Protein AF-H8F4R4-F1 (afdb_monomer_lite)

Foldseek 3Di:
DLVVLLLVLLVCLVVLVLVVSLVSLCVNLPDDPPPDDDDDPVVVVVSLVSNLLSLLSNLSSCLVVLVLVSNQVSLVVNCVSCVVPPQAVLSVLSSLLSNLSSCVSVLVLVVSLVSLVVVLVVCPPPPLCVVVSVLSVVLNVLSVVVVVCVVDVDDDCPDPVVSVVSSVVSSVVSNCCSLPVGDQDPSSLSNDPVVVVVVVVVVVVVVVVVVVVPDDDDDDDDDDDDDDDDDDDDDDDDDDDDDD

Secondary structure (DSSP, 8-state):
-HHHHHHHHHHHHHTT-HHHHHHHHHHHHSPPTT--S-S-HHHHHHHHHHHHHHHHHHHHHHHHTT-HHHHHHHHHHHHHHHTT-GGGHHHHHHHHHHHHHHHHHTT-HHHHHHHHHHHHHHHTT-GGGHHHHHHHHHHHHHHHHHHHHHH---S----HHHHHHHHHHHHHHHHHIIIIIS---HHHHHHSGGGTHHHHHHHHHHHHHHHHTS------------------------------

Sequence (244 aa):
MAAEKEMQAHDMVRRRSWARAVALYDQLIAPSPGQGSGGQSAGSRAQKDQQIACLLGRCECLLELGKFEGCLADAYKVLTLLSEQTECLASVSRARRWLVHALFKMHKYGDAEIFLSKWINELSGQQIYSDISKTLERYKSIIQMIMNGQHKAQALKIPHARLEDEMAILDTKLDHWATNNLPLDKYSKLLSNKGLKKREQQQQQQQQQQQQNGNGIGSYASSSSSSSTGSSSTMSSSSTSLHR

pLDDT: mean 79.26, std 21.55, range [34.19, 98.0]

Structure (mmCIF, N/CA/C/O backbone):
data_AF-H8F4R4-F1
#
_entry.id   AF-H8F4R4-F1
#
loop_
_atom_site.group_PDB
_atom_site.id
_atom_site.type_symbol
_atom_site.label_atom_id
_atom_site.label_alt_id
_atom_site.label_comp_id
_atom_site.label_asym_id
_atom_site.label_entity_id
_atom_site.label_seq_id
_atom_site.pdbx_PDB_ins_code
_atom_site.Cartn_x
_atom_site.Cartn_y
_atom_site.Cartn_z
_atom_site.occupancy
_atom_site.B_iso_or_equiv
_atom_site.auth_seq_id
_atom_site.auth_comp_id
_atom_site.auth_asym_id
_atom_site.auth_atom_id
_atom_site.pdbx_PDB_model_num
ATOM 1 N N . MET A 1 1 ? 9.992 -7.978 -23.691 1.00 61.72 1 MET A N 1
ATOM 2 C CA . MET A 1 1 ? 9.051 -8.955 -23.101 1.00 61.72 1 MET A CA 1
ATOM 3 C C . MET A 1 1 ? 8.670 -8.610 -21.655 1.00 61.72 1 MET A C 1
ATOM 5 O O . MET A 1 1 ? 7.492 -8.404 -21.411 1.00 61.72 1 MET A O 1
ATOM 9 N N . ALA A 1 2 ? 9.610 -8.463 -20.705 1.00 70.44 2 ALA A N 1
ATOM 10 C CA . ALA A 1 2 ? 9.270 -8.141 -19.303 1.00 70.44 2 ALA A CA 1
ATOM 11 C C . ALA A 1 2 ? 8.557 -6.782 -19.117 1.00 70.44 2 ALA A C 1
ATOM 13 O O . ALA A 1 2 ? 7.525 -6.724 -18.461 1.00 70.44 2 ALA A O 1
ATOM 14 N N . ALA A 1 3 ? 9.045 -5.711 -19.756 1.00 79.44 3 ALA A N 1
ATOM 15 C CA . ALA A 1 3 ? 8.434 -4.376 -19.663 1.00 79.44 3 ALA A CA 1
ATOM 16 C C . ALA A 1 3 ? 7.009 -4.299 -20.257 1.00 79.44 3 ALA A C 1
ATOM 18 O O . ALA A 1 3 ? 6.162 -3.556 -19.772 1.00 79.44 3 ALA A O 1
ATOM 19 N N . GLU A 1 4 ? 6.726 -5.082 -21.299 1.00 84.31 4 GLU A N 1
ATOM 20 C CA . GLU A 1 4 ? 5.396 -5.149 -21.920 1.00 84.31 4 GLU A CA 1
ATOM 21 C C . GLU A 1 4 ? 4.396 -5.871 -21.014 1.00 84.31 4 GLU A C 1
ATOM 23 O O . GLU A 1 4 ? 3.280 -5.404 -20.807 1.00 84.31 4 GLU A O 1
ATOM 28 N N . LYS A 1 5 ? 4.835 -6.972 -20.401 1.00 89.00 5 LYS A N 1
ATOM 29 C CA . LYS A 1 5 ? 4.050 -7.722 -19.422 1.00 89.00 5 LYS A CA 1
ATOM 30 C C . LYS A 1 5 ? 3.804 -6.927 -18.139 1.00 89.00 5 LYS A C 1
ATOM 32 O O . LYS A 1 5 ? 2.720 -7.002 -17.571 1.00 89.00 5 LYS A O 1
ATOM 37 N N . GLU A 1 6 ? 4.781 -6.134 -17.706 1.00 90.31 6 GLU A N 1
ATOM 38 C CA . GLU A 1 6 ? 4.617 -5.179 -16.609 1.00 90.31 6 GLU A CA 1
ATOM 39 C C . GLU A 1 6 ? 3.544 -4.137 -16.940 1.00 90.31 6 GLU A C 1
ATOM 41 O O . GLU A 1 6 ? 2.631 -3.915 -16.146 1.00 90.31 6 GLU A O 1
ATOM 46 N N . MET A 1 7 ? 3.602 -3.542 -18.133 1.00 89.06 7 MET A N 1
ATOM 47 C CA . MET A 1 7 ? 2.575 -2.606 -18.583 1.00 89.06 7 MET A CA 1
ATOM 48 C C . MET A 1 7 ? 1.197 -3.276 -18.626 1.00 89.06 7 MET A C 1
ATOM 50 O O . MET A 1 7 ? 0.236 -2.722 -18.107 1.00 89.06 7 MET A O 1
ATOM 54 N N . GLN A 1 8 ? 1.105 -4.504 -19.141 1.00 92.88 8 GLN A N 1
ATOM 55 C CA . GLN A 1 8 ? -0.134 -5.280 -19.124 1.00 92.88 8 GLN A CA 1
ATOM 56 C C . GLN A 1 8 ? -0.669 -5.500 -17.699 1.00 92.88 8 GLN A C 1
ATOM 58 O O . GLN A 1 8 ? -1.879 -5.425 -17.485 1.00 92.88 8 GLN A O 1
ATOM 63 N N . ALA A 1 9 ? 0.204 -5.746 -16.718 1.00 93.81 9 ALA A N 1
ATOM 64 C CA . ALA A 1 9 ? -0.196 -5.877 -15.319 1.00 93.81 9 ALA A CA 1
ATOM 65 C C . ALA A 1 9 ? -0.791 -4.565 -14.786 1.00 93.81 9 ALA A C 1
ATOM 67 O O . ALA A 1 9 ? -1.906 -4.574 -14.262 1.00 93.81 9 ALA A O 1
ATOM 68 N N . HIS A 1 10 ? -0.118 -3.433 -15.018 1.00 92.25 10 HIS A N 1
ATOM 69 C CA . HIS A 1 10 ? -0.620 -2.103 -14.645 1.00 92.25 10 HIS A CA 1
ATOM 70 C C . HIS A 1 10 ? -1.957 -1.773 -15.335 1.00 92.25 10 HIS A C 1
ATOM 72 O O . HIS A 1 10 ? -2.846 -1.171 -14.737 1.00 92.25 10 HIS A O 1
ATOM 78 N N . ASP A 1 11 ? -2.161 -2.207 -16.580 1.00 91.38 11 ASP A N 1
ATOM 79 C CA . ASP A 1 11 ? -3.440 -2.072 -17.286 1.00 91.38 11 ASP A CA 1
ATOM 80 C C . ASP A 1 11 ? -4.562 -2.869 -16.608 1.00 91.38 11 ASP A C 1
ATOM 82 O O . ASP A 1 11 ? -5.698 -2.392 -16.529 1.00 91.38 11 ASP A O 1
ATOM 86 N N . MET A 1 12 ? -4.261 -4.069 -16.101 1.00 93.69 12 MET A N 1
ATOM 87 C CA . MET A 1 12 ? -5.224 -4.872 -15.344 1.00 93.69 12 MET A CA 1
ATOM 88 C C . MET A 1 12 ? -5.587 -4.209 -14.009 1.00 93.69 12 MET A C 1
ATOM 90 O O . MET A 1 12 ? -6.772 -4.187 -13.674 1.00 93.69 12 MET A O 1
ATOM 94 N N . VAL A 1 13 ? -4.618 -3.614 -13.295 1.00 92.31 13 VAL A N 1
ATOM 95 C CA . VAL A 1 13 ? -4.856 -2.802 -12.078 1.00 92.31 13 VAL A CA 1
ATOM 96 C C . VAL A 1 13 ? -5.848 -1.679 -12.379 1.00 92.31 13 VAL A C 1
ATOM 98 O O . VAL A 1 13 ? -6.888 -1.567 -11.735 1.00 92.31 13 VAL A O 1
ATOM 101 N N . ARG A 1 14 ? -5.603 -0.903 -13.442 1.00 88.56 14 ARG A N 1
ATOM 102 C CA . ARG A 1 14 ? -6.473 0.223 -13.834 1.00 88.56 14 ARG A CA 1
ATOM 103 C C . ARG A 1 14 ? -7.898 -0.204 -14.188 1.00 88.56 14 ARG A C 1
ATOM 105 O O . ARG A 1 14 ? -8.844 0.544 -13.957 1.00 88.56 14 ARG A O 1
ATOM 112 N N . ARG A 1 15 ? -8.063 -1.416 -14.722 1.00 91.56 15 ARG A N 1
ATOM 113 C CA . ARG A 1 15 ? -9.366 -2.035 -15.025 1.00 91.56 15 ARG A CA 1
ATOM 114 C C . ARG A 1 15 ? -9.979 -2.767 -13.828 1.00 91.56 15 ARG A C 1
ATOM 116 O O . ARG A 1 15 ? -10.960 -3.485 -14.010 1.00 91.56 15 ARG A O 1
ATOM 123 N N . ARG A 1 16 ? -9.391 -2.643 -12.632 1.00 92.62 16 ARG A N 1
ATOM 124 C CA . ARG A 1 16 ? -9.791 -3.352 -11.403 1.00 92.62 16 ARG A CA 1
ATOM 125 C C . ARG A 1 16 ? -9.848 -4.875 -11.570 1.00 92.62 16 ARG A C 1
ATOM 127 O O . ARG A 1 16 ? -10.586 -5.576 -10.888 1.00 92.62 16 ARG A O 1
ATOM 134 N N . SER A 1 17 ? -9.064 -5.411 -12.505 1.00 95.56 17 SER A N 1
ATOM 135 C CA . SER A 1 17 ? -8.938 -6.847 -12.767 1.00 95.56 17 SER A CA 1
ATOM 136 C C . SER A 1 17 ? -7.873 -7.457 -11.852 1.00 95.56 17 SER A C 1
ATOM 138 O O . SER A 1 17 ? -6.879 -8.016 -12.320 1.00 95.56 17 SER A O 1
ATOM 140 N N . TRP A 1 18 ? -8.083 -7.336 -10.539 1.00 96.06 18 TRP A N 1
ATOM 141 C CA . TRP A 1 18 ? -7.076 -7.579 -9.499 1.00 96.06 18 TRP A CA 1
ATOM 142 C C . TRP A 1 18 ? -6.421 -8.959 -9.588 1.00 96.06 18 TRP A C 1
ATOM 144 O O . TRP A 1 18 ? -5.201 -9.068 -9.622 1.00 96.06 18 TRP A O 1
ATOM 154 N N . ALA A 1 19 ? -7.217 -10.026 -9.704 1.00 97.31 19 ALA A N 1
ATOM 155 C CA . ALA A 1 19 ? -6.692 -11.392 -9.751 1.00 97.31 19 ALA A CA 1
ATOM 156 C C . ALA A 1 19 ? -5.779 -11.638 -10.966 1.00 97.31 19 ALA A C 1
ATOM 158 O O . ALA A 1 19 ? -4.750 -12.304 -10.849 1.00 97.31 19 ALA A O 1
ATOM 159 N N . ARG A 1 20 ? -6.125 -11.066 -12.127 1.00 96.81 20 ARG A N 1
ATOM 160 C CA . ARG A 1 20 ? -5.303 -11.168 -13.343 1.00 96.81 20 ARG A CA 1
ATOM 161 C C . ARG A 1 20 ? -4.021 -10.351 -13.217 1.00 96.81 20 ARG A C 1
ATOM 163 O O . ARG A 1 20 ? -2.970 -10.820 -13.639 1.00 96.81 20 ARG A O 1
ATOM 170 N N . ALA A 1 21 ? -4.105 -9.162 -12.620 1.00 96.31 21 ALA A N 1
ATOM 171 C CA . ALA A 1 21 ? -2.939 -8.327 -12.352 1.00 96.31 21 ALA A CA 1
ATOM 172 C C . ALA A 1 21 ? -1.939 -9.048 -11.432 1.00 96.31 21 ALA A C 1
ATOM 174 O O . ALA A 1 21 ? -0.763 -9.139 -11.771 1.00 96.31 21 ALA A O 1
ATOM 175 N N . VAL A 1 22 ? -2.416 -9.650 -10.333 1.00 97.25 22 VAL A N 1
ATOM 176 C CA . VAL A 1 22 ? -1.582 -10.447 -9.413 1.00 97.25 22 VAL A CA 1
ATOM 177 C C . VAL A 1 22 ? -0.860 -11.569 -10.150 1.00 97.25 22 VAL A C 1
ATOM 179 O O . VAL A 1 22 ? 0.354 -11.672 -10.030 1.00 97.25 22 VAL A O 1
ATOM 182 N N . ALA A 1 23 ? -1.564 -12.349 -10.978 1.00 96.44 23 ALA A N 1
ATOM 183 C CA . ALA A 1 23 ? -0.943 -13.440 -11.731 1.00 96.44 23 ALA A CA 1
ATOM 184 C C . ALA A 1 23 ? 0.189 -12.958 -12.659 1.00 96.44 23 ALA A C 1
ATOM 186 O O . ALA A 1 23 ? 1.187 -13.657 -12.833 1.00 96.44 23 ALA A O 1
ATOM 187 N N . LEU A 1 24 ? 0.057 -11.763 -13.245 1.00 95.94 24 LEU A N 1
ATOM 188 C CA . LEU A 1 24 ? 1.112 -11.158 -14.059 1.00 95.94 24 LEU A CA 1
ATOM 189 C C . LEU A 1 24 ? 2.285 -10.674 -13.198 1.00 95.94 24 LEU A C 1
ATOM 191 O O . LEU A 1 24 ? 3.433 -10.945 -13.551 1.00 95.94 24 LEU A O 1
ATOM 195 N N . TYR A 1 25 ? 2.017 -10.016 -12.066 1.00 96.31 25 TYR A N 1
ATOM 196 C CA . TYR A 1 25 ? 3.063 -9.576 -11.140 1.00 96.31 25 TYR A CA 1
ATOM 197 C C . TYR A 1 25 ? 3.833 -10.743 -10.523 1.00 96.31 25 TYR A C 1
ATOM 199 O O . TYR A 1 25 ? 5.054 -10.669 -10.432 1.00 96.31 25 TYR A O 1
ATOM 207 N N . ASP A 1 26 ? 3.169 -11.841 -10.167 1.00 94.62 26 ASP A N 1
ATOM 208 C CA . ASP A 1 26 ? 3.826 -13.038 -9.633 1.00 94.62 26 ASP A CA 1
ATOM 209 C C . ASP A 1 26 ? 4.852 -13.598 -10.623 1.00 94.62 26 ASP A C 1
ATOM 211 O O . ASP A 1 26 ? 5.968 -13.941 -10.241 1.00 94.62 26 ASP A O 1
ATOM 215 N N . GLN A 1 27 ? 4.520 -13.595 -11.916 1.00 93.38 27 GLN A N 1
ATOM 216 C CA . GLN A 1 27 ? 5.431 -14.028 -12.977 1.00 93.38 27 GLN A CA 1
ATOM 217 C C . GLN A 1 27 ? 6.590 -13.048 -13.223 1.00 93.38 27 GLN A C 1
ATOM 219 O O . GLN A 1 27 ? 7.605 -13.452 -13.782 1.00 93.38 27 GLN A O 1
ATOM 224 N N . LEU A 1 28 ? 6.435 -11.768 -12.867 1.00 91.44 28 LEU A N 1
ATOM 225 C CA . LEU A 1 28 ? 7.474 -10.737 -13.001 1.00 91.44 28 LEU A CA 1
ATOM 226 C C . LEU A 1 28 ? 8.402 -10.680 -11.781 1.00 91.44 28 LEU A C 1
ATOM 228 O O . LEU A 1 28 ? 9.572 -10.338 -11.917 1.00 91.44 28 LEU A O 1
ATOM 232 N N . ILE A 1 29 ? 7.879 -10.997 -10.595 1.00 90.69 29 ILE A N 1
ATOM 233 C CA . ILE A 1 29 ? 8.614 -10.967 -9.324 1.00 90.69 29 ILE A CA 1
ATOM 234 C C . ILE A 1 29 ? 9.338 -12.296 -9.067 1.00 90.69 29 ILE A C 1
ATOM 236 O O . ILE A 1 29 ? 10.317 -12.314 -8.316 1.00 90.69 29 ILE A O 1
ATOM 240 N N . ALA A 1 30 ? 8.876 -13.398 -9.669 1.00 83.44 30 ALA A N 1
ATOM 241 C CA . ALA A 1 30 ? 9.516 -14.700 -9.539 1.00 83.44 30 ALA A CA 1
ATOM 242 C C . ALA A 1 30 ? 11.008 -14.626 -9.929 1.00 83.44 30 ALA A C 1
ATOM 244 O O . ALA A 1 30 ? 11.341 -14.084 -10.987 1.00 83.44 30 ALA A O 1
ATOM 245 N N . PRO A 1 31 ? 11.919 -15.162 -9.096 1.00 68.06 31 PRO A N 1
ATOM 246 C CA . PRO A 1 31 ? 13.338 -15.189 -9.419 1.00 68.06 31 PRO A CA 1
ATOM 247 C C . PRO A 1 31 ? 13.548 -16.037 -10.675 1.00 68.06 31 PRO A C 1
ATOM 249 O O . PRO A 1 31 ? 13.234 -17.226 -10.694 1.00 68.06 31 PRO A O 1
ATOM 252 N N . SER A 1 32 ? 14.049 -15.414 -11.741 1.00 61.69 32 SER A N 1
ATOM 253 C CA . SER A 1 32 ? 14.259 -16.103 -13.011 1.00 61.69 32 SER A CA 1
ATOM 254 C C . SER A 1 32 ? 15.464 -17.049 -12.891 1.00 61.69 32 SER A C 1
ATOM 256 O O . SER A 1 32 ? 16.565 -16.579 -12.572 1.00 61.69 32 SER A O 1
ATOM 258 N N . PRO A 1 33 ? 15.304 -18.366 -13.121 1.00 45.66 33 PRO A N 1
ATOM 259 C CA . PRO A 1 33 ? 16.411 -19.310 -13.057 1.00 45.66 33 PRO A CA 1
ATOM 260 C C . PRO A 1 33 ? 17.354 -19.036 -14.236 1.00 45.66 33 PRO A C 1
ATOM 262 O O . PRO A 1 33 ? 17.052 -19.370 -15.376 1.00 45.66 33 PRO A O 1
ATOM 265 N N . GLY A 1 34 ? 18.477 -18.363 -13.971 1.00 53.34 34 GLY A N 1
ATOM 266 C CA . GLY A 1 34 ? 19.490 -18.041 -14.986 1.00 53.34 34 GLY A CA 1
ATOM 267 C C . GLY A 1 34 ? 20.047 -16.618 -14.931 1.00 53.34 34 GLY A C 1
ATOM 268 O O . GLY A 1 34 ? 21.028 -16.330 -15.611 1.00 53.34 34 GLY A O 1
ATOM 269 N N . GLN A 1 35 ? 19.492 -15.728 -14.101 1.00 53.47 35 GLN A N 1
ATOM 270 C CA . GLN A 1 35 ? 20.067 -14.395 -13.880 1.00 53.47 35 GLN A CA 1
ATOM 271 C C . GLN A 1 35 ? 21.179 -14.467 -12.823 1.00 53.47 35 GLN A C 1
ATOM 273 O O . GLN A 1 35 ? 21.053 -13.999 -11.694 1.00 53.47 35 GLN A O 1
ATOM 278 N N . GLY A 1 36 ? 22.265 -15.146 -13.200 1.00 43.91 36 GLY A N 1
ATOM 279 C CA . GLY A 1 36 ? 23.502 -15.208 -12.438 1.00 43.91 36 GLY A CA 1
ATOM 280 C C . GLY A 1 36 ? 24.138 -13.825 -12.312 1.00 43.91 36 GLY A C 1
ATOM 281 O O . GLY A 1 36 ? 24.191 -13.047 -13.263 1.00 43.91 36 GLY A O 1
ATOM 282 N N . SER A 1 37 ? 24.610 -13.544 -11.105 1.00 47.75 37 SER A N 1
ATOM 283 C CA . SER A 1 37 ? 25.451 -12.422 -10.697 1.00 47.75 37 SER A CA 1
ATOM 284 C C . SER A 1 37 ? 26.604 -12.171 -11.677 1.00 47.75 37 SER A C 1
ATOM 286 O O . SER A 1 37 ? 27.655 -12.799 -11.583 1.00 47.75 37 SER A O 1
ATOM 288 N N . GLY A 1 38 ? 26.412 -11.246 -12.617 1.00 40.09 38 GLY A N 1
ATOM 289 C CA . GLY A 1 38 ? 27.398 -10.936 -13.648 1.00 40.09 38 GLY A CA 1
ATOM 290 C C . GLY A 1 38 ? 27.263 -9.511 -14.170 1.00 40.09 38 GLY A C 1
ATOM 291 O O . GLY A 1 38 ? 26.747 -9.297 -15.258 1.00 40.09 38 GLY A O 1
ATOM 292 N N . GLY A 1 39 ? 27.763 -8.548 -13.390 1.00 43.91 39 GLY A N 1
ATOM 293 C CA . GLY A 1 39 ? 28.131 -7.210 -13.859 1.00 43.91 39 GLY A CA 1
ATOM 294 C C . GLY A 1 39 ? 27.011 -6.169 -13.996 1.00 43.91 39 GLY A C 1
ATOM 295 O O . GLY A 1 39 ? 25.911 -6.444 -14.455 1.00 43.91 39 GLY A O 1
ATOM 296 N N . GLN A 1 40 ? 27.392 -4.920 -13.701 1.00 39.94 40 GLN A N 1
ATOM 297 C CA . GLN A 1 40 ? 26.731 -3.653 -14.055 1.00 39.94 40 GLN A CA 1
ATOM 298 C C . GLN A 1 40 ? 25.681 -3.128 -13.054 1.00 39.94 40 GLN A C 1
ATOM 300 O O . GLN A 1 40 ? 24.512 -3.511 -13.033 1.00 39.94 40 GLN A O 1
ATOM 305 N N . SER A 1 41 ? 26.105 -2.141 -12.257 1.00 50.22 41 SER A N 1
ATOM 306 C CA . SER A 1 41 ? 25.295 -1.388 -11.284 1.00 50.22 41 SER A CA 1
ATOM 307 C C . SER A 1 41 ? 24.011 -0.778 -11.873 1.00 50.22 41 SER A C 1
ATOM 309 O O . SER A 1 41 ? 23.001 -0.673 -11.177 1.00 50.22 41 SER A O 1
ATOM 311 N N . ALA A 1 42 ? 24.012 -0.434 -13.165 1.00 51.28 42 ALA A N 1
ATOM 312 C CA . ALA A 1 42 ? 22.842 0.076 -13.879 1.00 51.28 42 ALA A CA 1
ATOM 313 C C . ALA A 1 42 ? 21.766 -1.003 -14.122 1.00 51.28 42 ALA A C 1
ATOM 315 O O . ALA A 1 42 ? 20.576 -0.721 -13.970 1.00 51.28 42 ALA A O 1
ATOM 316 N N . GLY A 1 43 ? 22.172 -2.245 -14.421 1.00 59.03 43 GLY A N 1
ATOM 317 C CA . GLY A 1 43 ? 21.260 -3.383 -14.585 1.00 59.03 43 GLY A CA 1
ATOM 318 C C . GLY A 1 43 ? 20.571 -3.760 -13.273 1.00 59.03 43 GLY A C 1
ATOM 319 O O . GLY A 1 43 ? 19.363 -3.987 -13.251 1.00 59.03 43 GLY A O 1
ATOM 320 N N . SER A 1 44 ? 21.306 -3.697 -12.157 1.00 74.56 44 SER A N 1
ATOM 321 C CA . SER A 1 44 ? 20.734 -3.898 -10.819 1.00 74.56 44 SER A CA 1
ATOM 322 C C . SER A 1 44 ? 19.710 -2.818 -10.455 1.00 74.56 44 SER A C 1
ATOM 324 O O . SER A 1 44 ? 18.658 -3.128 -9.898 1.00 74.56 44 SER A O 1
ATOM 326 N N . ARG A 1 45 ? 19.974 -1.547 -10.793 1.00 81.88 45 ARG A N 1
ATOM 327 C CA . ARG A 1 45 ? 19.049 -0.446 -10.487 1.00 81.88 45 ARG A CA 1
ATOM 328 C C . ARG A 1 45 ? 17.745 -0.552 -11.275 1.00 81.88 45 ARG A C 1
ATOM 330 O O . ARG A 1 45 ? 16.683 -0.406 -10.683 1.00 81.88 45 ARG A O 1
ATOM 337 N N . ALA A 1 46 ? 17.813 -0.850 -12.572 1.00 83.62 46 ALA A N 1
ATOM 338 C CA . ALA A 1 46 ? 16.619 -1.035 -13.398 1.00 83.62 46 ALA A CA 1
ATOM 339 C C . 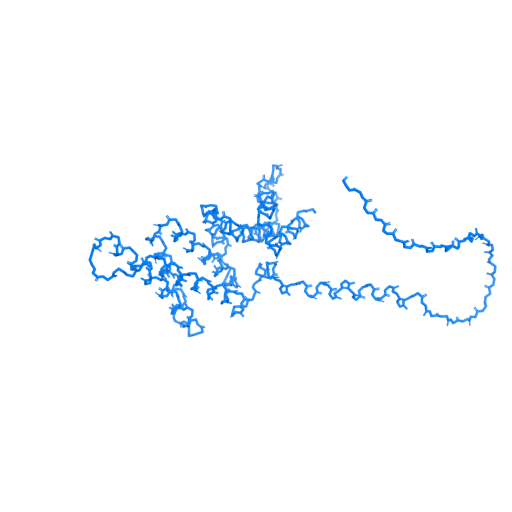ALA A 1 46 ? 15.767 -2.226 -12.920 1.00 83.62 46 ALA A C 1
ATOM 341 O O . ALA A 1 46 ? 14.544 -2.125 -12.858 1.00 83.62 46 ALA A O 1
ATOM 342 N N . GLN A 1 47 ? 16.409 -3.325 -12.512 1.00 86.19 47 GLN A N 1
ATOM 343 C CA . GLN A 1 47 ? 15.726 -4.477 -11.915 1.00 86.19 47 GLN A CA 1
ATOM 344 C C . GLN A 1 47 ? 15.065 -4.129 -10.576 1.00 86.19 47 GLN A C 1
ATOM 346 O O . GLN A 1 47 ? 13.920 -4.512 -10.345 1.00 86.19 47 GLN A O 1
ATOM 351 N N . LYS A 1 48 ? 15.747 -3.370 -9.705 1.00 89.62 48 LYS A N 1
ATOM 352 C CA . LYS A 1 48 ? 15.163 -2.865 -8.451 1.00 89.62 48 LYS A CA 1
ATOM 353 C C . LYS A 1 48 ? 13.965 -1.957 -8.718 1.00 89.62 48 LYS A C 1
ATOM 355 O O . LYS A 1 48 ? 12.936 -2.113 -8.072 1.00 89.62 48 LYS A O 1
ATOM 360 N N . ASP A 1 49 ? 14.073 -1.052 -9.686 1.00 90.94 49 ASP A N 1
ATOM 361 C CA . ASP A 1 49 ? 12.991 -0.136 -10.043 1.00 90.94 49 ASP A CA 1
ATOM 362 C C . ASP A 1 49 ? 11.755 -0.893 -10.555 1.00 90.94 49 ASP A C 1
ATOM 364 O O . ASP A 1 49 ? 10.635 -0.632 -10.111 1.00 90.94 49 ASP A O 1
ATOM 368 N N . GLN A 1 50 ? 11.961 -1.875 -11.438 1.00 91.31 50 GLN A N 1
ATOM 369 C CA . GLN A 1 50 ? 10.898 -2.762 -11.910 1.00 91.31 50 GLN A CA 1
ATOM 370 C C . GLN A 1 50 ? 10.286 -3.568 -10.759 1.00 91.31 50 GLN A C 1
ATOM 372 O O . GLN A 1 50 ? 9.064 -3.690 -10.665 1.00 91.31 50 GLN A O 1
ATOM 377 N N . GLN A 1 51 ? 11.118 -4.091 -9.857 1.00 93.25 51 GLN A N 1
ATOM 378 C CA . GLN A 1 51 ? 10.649 -4.825 -8.688 1.00 93.25 51 GLN A CA 1
ATOM 379 C C . GLN A 1 51 ? 9.771 -3.943 -7.791 1.00 93.25 51 GLN A C 1
ATOM 381 O O . GLN A 1 51 ? 8.709 -4.393 -7.371 1.00 93.25 51 GLN A O 1
ATOM 386 N N . ILE A 1 52 ? 10.158 -2.690 -7.537 1.00 94.56 52 ILE A N 1
ATOM 387 C CA . ILE A 1 52 ? 9.351 -1.738 -6.758 1.00 94.56 52 ILE A CA 1
ATOM 388 C C . ILE A 1 52 ? 8.009 -1.475 -7.452 1.00 94.56 52 ILE A C 1
ATOM 390 O O . ILE A 1 52 ? 6.969 -1.557 -6.801 1.00 94.56 52 ILE A O 1
ATOM 394 N N . ALA A 1 53 ? 8.009 -1.207 -8.762 1.00 94.00 53 ALA A N 1
ATOM 395 C CA . ALA A 1 53 ? 6.780 -0.958 -9.518 1.00 94.00 53 ALA A CA 1
ATOM 396 C C . ALA A 1 53 ? 5.821 -2.162 -9.484 1.00 94.00 53 ALA A C 1
ATOM 398 O O . ALA A 1 53 ? 4.620 -1.990 -9.265 1.00 94.00 53 ALA A O 1
ATOM 399 N N . CYS A 1 54 ? 6.352 -3.378 -9.650 1.00 95.44 54 CYS A N 1
ATOM 400 C CA . CYS A 1 54 ? 5.564 -4.608 -9.589 1.00 95.44 54 CYS A CA 1
ATOM 401 C C . CYS A 1 54 ? 5.010 -4.866 -8.184 1.00 95.44 54 CYS A C 1
ATOM 403 O O . CYS A 1 54 ? 3.839 -5.208 -8.047 1.00 95.44 54 CYS A O 1
ATOM 405 N N . LEU A 1 55 ? 5.826 -4.682 -7.142 1.00 96.81 55 LEU A N 1
ATOM 406 C CA . LEU A 1 55 ? 5.387 -4.864 -5.758 1.00 96.81 55 LEU A CA 1
ATOM 407 C C . LEU A 1 55 ? 4.321 -3.841 -5.366 1.00 96.81 55 LEU A C 1
ATOM 409 O O . LEU A 1 55 ? 3.345 -4.218 -4.733 1.00 96.81 55 LEU A O 1
ATOM 413 N N . LEU A 1 56 ? 4.462 -2.573 -5.764 1.00 95.81 56 LEU A N 1
ATOM 414 C CA . LEU A 1 56 ? 3.444 -1.554 -5.500 1.00 95.81 56 LEU A CA 1
ATOM 415 C C . LEU A 1 56 ? 2.102 -1.923 -6.152 1.00 95.81 56 LEU A C 1
ATOM 417 O O . LEU A 1 56 ? 1.077 -1.924 -5.477 1.00 95.81 56 LEU A O 1
ATOM 421 N N . GLY A 1 57 ? 2.108 -2.285 -7.440 1.00 95.69 57 GLY A N 1
ATOM 422 C CA . GLY A 1 57 ? 0.884 -2.689 -8.138 1.00 95.69 57 GLY A CA 1
ATOM 423 C C . GLY A 1 57 ? 0.267 -3.973 -7.573 1.00 95.69 57 GLY A C 1
ATOM 424 O O . GLY A 1 57 ? -0.953 -4.064 -7.420 1.00 95.69 57 GLY A O 1
ATOM 425 N N . ARG A 1 58 ? 1.093 -4.961 -7.199 1.00 96.88 58 ARG A N 1
ATOM 426 C CA . ARG A 1 58 ? 0.614 -6.198 -6.568 1.00 96.88 58 ARG A CA 1
ATOM 427 C C . ARG A 1 58 ? 0.042 -5.940 -5.177 1.00 96.88 58 ARG A C 1
ATOM 429 O O . ARG A 1 58 ? -1.006 -6.494 -4.865 1.00 96.88 58 ARG A O 1
ATOM 436 N N . CYS A 1 59 ? 0.674 -5.080 -4.381 1.00 96.81 59 CYS A N 1
ATOM 437 C CA . CYS A 1 59 ? 0.220 -4.712 -3.042 1.00 96.81 59 CYS A CA 1
ATOM 438 C C . CYS A 1 59 ? -1.204 -4.128 -3.076 1.00 96.81 59 CYS A C 1
ATOM 440 O O . CYS A 1 59 ? -2.068 -4.608 -2.345 1.00 96.81 59 CYS A O 1
ATOM 442 N N . GLU A 1 60 ? -1.484 -3.203 -4.003 1.00 94.75 60 GLU A N 1
ATOM 443 C CA . GLU A 1 60 ? -2.838 -2.675 -4.239 1.00 94.75 60 GLU A CA 1
ATOM 444 C C . GLU A 1 60 ? -3.840 -3.798 -4.549 1.00 94.75 60 GLU A C 1
ATOM 446 O O . GLU A 1 60 ? -4.888 -3.901 -3.915 1.00 94.75 60 GLU A O 1
ATOM 451 N N . CYS A 1 61 ? -3.492 -4.702 -5.469 1.00 97.06 61 CYS A N 1
ATOM 452 C CA . CYS A 1 61 ? -4.373 -5.810 -5.835 1.00 97.06 61 CYS A CA 1
ATOM 453 C C . CYS A 1 61 ? -4.636 -6.772 -4.673 1.00 97.06 61 CYS A C 1
ATOM 455 O O . CYS A 1 61 ? -5.744 -7.285 -4.530 1.00 97.06 61 CYS A O 1
ATOM 457 N N . LEU A 1 62 ? -3.608 -7.081 -3.879 1.00 98.00 62 LEU A N 1
ATOM 458 C CA . LEU A 1 62 ? -3.721 -7.997 -2.748 1.00 98.00 62 LEU A CA 1
ATOM 459 C C . LEU A 1 62 ? -4.611 -7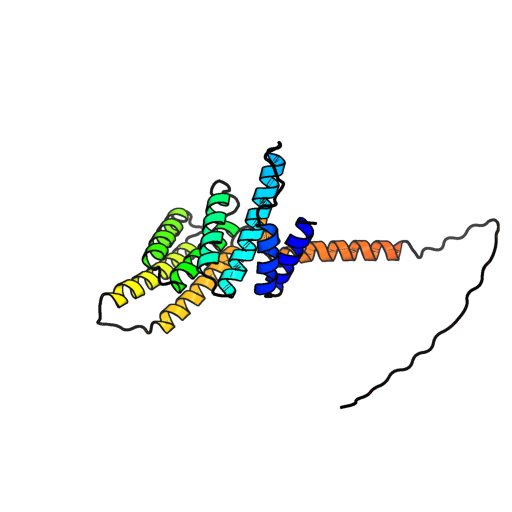.407 -1.657 1.00 98.00 62 LEU A C 1
ATOM 461 O O . LEU A 1 62 ? -5.414 -8.146 -1.088 1.00 98.00 62 LEU A O 1
ATOM 465 N N . LEU A 1 63 ? -4.512 -6.098 -1.413 1.00 95.75 63 LEU A N 1
ATOM 466 C CA . LEU A 1 63 ? -5.397 -5.391 -0.494 1.00 95.75 63 LEU A CA 1
ATOM 467 C C . LEU A 1 63 ? -6.865 -5.515 -0.928 1.00 95.75 63 LEU A C 1
ATOM 469 O O . LEU A 1 63 ? -7.698 -5.952 -0.138 1.00 95.75 63 LEU A O 1
ATOM 473 N N . GLU A 1 64 ? -7.161 -5.214 -2.195 1.00 95.44 64 GLU A N 1
ATOM 474 C CA . GLU A 1 64 ? -8.519 -5.273 -2.763 1.00 95.44 64 GLU A CA 1
ATOM 475 C C . GLU A 1 64 ? -9.100 -6.697 -2.791 1.00 95.44 64 GLU A C 1
ATOM 477 O O . GLU A 1 64 ? -10.311 -6.895 -2.716 1.00 95.44 64 GLU A O 1
ATOM 482 N N . LEU A 1 65 ? -8.240 -7.715 -2.869 1.00 97.25 65 LEU A N 1
ATOM 483 C CA . LEU A 1 65 ? -8.629 -9.127 -2.793 1.00 97.25 65 LEU A CA 1
ATOM 484 C C . LEU A 1 65 ? -8.727 -9.662 -1.353 1.00 97.25 65 LEU A C 1
ATOM 486 O O . LEU A 1 65 ? -8.981 -10.853 -1.176 1.00 97.25 65 LEU A O 1
ATOM 490 N N . GLY A 1 66 ? -8.469 -8.838 -0.332 1.00 96.81 66 GLY A N 1
ATOM 491 C CA . GLY A 1 66 ? -8.447 -9.265 1.071 1.00 96.81 66 GLY A CA 1
ATOM 492 C C . GLY A 1 66 ? -7.280 -10.196 1.434 1.00 96.81 66 GLY A C 1
ATOM 493 O O . GLY A 1 66 ? -7.302 -10.861 2.468 1.00 96.81 66 GLY A O 1
ATOM 494 N N . LYS A 1 67 ? -6.239 -10.269 0.597 1.00 97.94 67 LYS A N 1
ATOM 495 C CA . LYS A 1 67 ? -5.037 -11.093 0.813 1.00 97.94 67 LYS A CA 1
ATOM 496 C C . LYS A 1 67 ? -4.000 -10.326 1.641 1.00 97.94 67 LYS A C 1
ATOM 498 O O . LYS A 1 67 ? -2.908 -10.008 1.164 1.00 97.94 67 LYS A O 1
ATOM 503 N N . PHE A 1 68 ? -4.354 -10.022 2.888 1.00 97.94 68 PHE A N 1
ATOM 504 C CA . PHE A 1 68 ? -3.622 -9.069 3.731 1.00 97.94 68 PHE A CA 1
ATOM 505 C C . PHE A 1 68 ? -2.181 -9.479 4.072 1.00 97.94 68 PHE A C 1
ATOM 507 O O . PHE A 1 68 ? -1.305 -8.622 4.042 1.00 97.94 68 PHE A O 1
ATOM 514 N N . GLU A 1 69 ? -1.886 -10.762 4.304 1.00 97.38 69 GLU A N 1
ATOM 515 C CA . GLU A 1 69 ? -0.505 -11.201 4.597 1.00 97.38 69 GLU A CA 1
ATOM 516 C C . GLU A 1 69 ? 0.451 -10.941 3.421 1.00 97.38 69 GLU A C 1
ATOM 518 O O . GLU A 1 69 ? 1.550 -10.416 3.597 1.00 97.38 69 GLU A O 1
ATOM 523 N N . GLY A 1 70 ? 0.014 -11.242 2.192 1.00 96.94 70 GLY A N 1
ATOM 524 C CA . GLY A 1 70 ? 0.802 -10.942 0.995 1.00 96.94 70 GLY A CA 1
ATOM 525 C C . GLY A 1 70 ? 0.961 -9.435 0.780 1.00 96.94 70 GLY A C 1
ATOM 526 O O . GLY A 1 70 ? 2.047 -8.968 0.441 1.00 96.94 70 GLY A O 1
ATOM 527 N N . CYS A 1 71 ? -0.104 -8.668 1.035 1.00 97.81 71 CYS A N 1
ATOM 528 C CA . CYS A 1 71 ? -0.071 -7.208 0.991 1.00 97.81 71 CYS A CA 1
ATOM 529 C C . CYS A 1 71 ? 0.970 -6.636 1.968 1.00 97.81 71 CYS A C 1
ATOM 531 O O . CYS A 1 71 ? 1.739 -5.756 1.582 1.00 97.81 71 CYS A O 1
ATOM 533 N N . LEU A 1 72 ? 1.035 -7.149 3.204 1.00 97.38 72 LEU A N 1
ATOM 534 C CA . LEU A 1 72 ? 2.030 -6.740 4.200 1.00 97.38 72 LEU A CA 1
ATOM 535 C C . LEU A 1 72 ? 3.451 -7.055 3.742 1.00 97.38 72 LEU A C 1
ATOM 537 O O . LEU A 1 72 ? 4.310 -6.175 3.789 1.00 97.38 72 LEU A O 1
ATOM 541 N N . ALA A 1 73 ? 3.696 -8.280 3.273 1.00 97.00 73 ALA A N 1
ATOM 542 C CA . ALA A 1 73 ? 5.014 -8.688 2.791 1.00 97.00 73 ALA A CA 1
ATOM 543 C C . ALA A 1 73 ? 5.517 -7.766 1.666 1.00 97.00 73 ALA A C 1
ATOM 545 O O . ALA A 1 73 ? 6.667 -7.316 1.692 1.00 97.00 73 ALA A O 1
ATOM 546 N N . ASP A 1 74 ? 4.639 -7.426 0.720 1.00 97.38 74 ASP A N 1
ATOM 547 C CA . ASP A 1 74 ? 4.960 -6.507 -0.370 1.00 97.38 74 ASP A CA 1
ATOM 548 C C . ASP A 1 74 ? 5.201 -5.084 0.128 1.00 97.38 74 ASP A C 1
ATOM 550 O O . ASP A 1 74 ? 6.202 -4.471 -0.248 1.00 97.38 74 ASP A O 1
ATOM 554 N N . ALA A 1 75 ? 4.336 -4.568 1.004 1.00 97.56 75 ALA A N 1
ATOM 555 C CA . ALA A 1 75 ? 4.468 -3.220 1.544 1.00 97.56 75 ALA A CA 1
ATOM 556 C C . ALA A 1 75 ? 5.781 -3.045 2.320 1.00 97.56 75 ALA A C 1
ATOM 558 O O . ALA A 1 75 ? 6.510 -2.084 2.073 1.00 97.56 75 ALA A O 1
ATOM 559 N N . TYR A 1 76 ? 6.138 -3.990 3.197 1.00 97.50 76 TYR A N 1
ATOM 560 C CA . TYR A 1 76 ? 7.420 -3.956 3.905 1.00 97.50 76 TYR A CA 1
ATOM 561 C C . TYR A 1 76 ? 8.598 -3.975 2.936 1.00 97.50 76 TYR A C 1
ATOM 563 O O . TYR A 1 76 ? 9.499 -3.147 3.054 1.00 97.50 76 TYR A O 1
ATOM 571 N N . LYS A 1 77 ? 8.571 -4.862 1.934 1.00 96.75 77 LYS A N 1
ATOM 572 C CA . LYS A 1 77 ? 9.644 -4.954 0.941 1.00 96.75 77 LYS A CA 1
ATOM 573 C C . LYS A 1 77 ? 9.794 -3.663 0.135 1.00 96.75 77 LYS A C 1
ATOM 575 O O . LYS A 1 77 ? 10.917 -3.218 -0.088 1.00 96.75 77 LYS A O 1
ATOM 580 N N . VAL A 1 78 ? 8.688 -3.034 -0.264 1.00 96.56 78 VAL A N 1
ATOM 581 C CA . VAL A 1 78 ? 8.701 -1.722 -0.930 1.00 96.56 78 VAL A CA 1
ATOM 582 C C . VAL A 1 78 ? 9.330 -0.663 -0.030 1.00 96.56 78 VAL A C 1
ATOM 584 O O . VAL A 1 78 ? 10.219 0.057 -0.477 1.00 96.56 78 VAL A O 1
ATOM 587 N N . LEU A 1 79 ? 8.919 -0.582 1.237 1.00 96.44 79 LEU A N 1
ATOM 588 C CA . LEU A 1 79 ? 9.461 0.395 2.184 1.00 96.44 79 LEU A CA 1
ATOM 589 C C . LEU A 1 79 ? 10.963 0.193 2.423 1.00 96.44 79 LEU A C 1
ATOM 591 O O . LEU A 1 79 ? 11.698 1.173 2.500 1.00 96.44 79 LEU A O 1
ATOM 595 N N . THR A 1 80 ? 11.437 -1.054 2.465 1.00 95.69 80 THR A N 1
ATOM 596 C CA . THR A 1 80 ? 12.872 -1.364 2.535 1.00 95.69 80 THR A CA 1
ATOM 597 C C . THR A 1 80 ? 13.618 -0.924 1.276 1.00 95.69 80 THR A C 1
ATOM 599 O O . THR A 1 80 ? 14.699 -0.360 1.379 1.00 95.69 80 THR A O 1
ATOM 602 N N . LEU A 1 81 ? 13.062 -1.150 0.084 1.00 94.31 81 LEU A N 1
ATOM 603 C CA . LEU A 1 81 ? 13.703 -0.761 -1.180 1.00 94.31 81 LEU A CA 1
ATOM 604 C C . LEU A 1 81 ? 13.704 0.762 -1.418 1.00 94.31 81 LEU A C 1
ATOM 606 O O . LEU A 1 81 ? 14.522 1.270 -2.191 1.00 94.31 81 LEU A O 1
ATOM 610 N N . LEU A 1 82 ? 12.782 1.483 -0.777 1.00 94.44 82 LEU A N 1
ATOM 611 C CA . LEU A 1 82 ? 12.634 2.935 -0.875 1.00 94.44 82 LEU A CA 1
ATOM 612 C C . LEU A 1 82 ? 13.283 3.708 0.279 1.00 94.44 82 LEU A C 1
ATOM 614 O O . LEU A 1 82 ? 13.265 4.935 0.236 1.00 94.44 82 LEU A O 1
ATOM 618 N N . SER A 1 83 ? 13.864 3.043 1.282 1.00 91.50 83 SER A N 1
ATOM 619 C CA . SER A 1 83 ? 14.417 3.706 2.476 1.00 91.50 83 SER A CA 1
ATOM 620 C C . SER A 1 83 ? 15.494 4.750 2.153 1.00 91.50 83 SER A C 1
ATOM 622 O O . SER A 1 83 ? 15.603 5.754 2.848 1.00 91.50 83 SER A O 1
ATOM 624 N N . GLU A 1 84 ? 16.245 4.546 1.069 1.00 85.94 84 GLU A N 1
ATOM 625 C CA . GLU A 1 84 ? 17.292 5.457 0.585 1.00 85.94 84 GLU A CA 1
ATOM 626 C C . GLU A 1 84 ? 16.788 6.454 -0.485 1.00 85.94 84 GLU A C 1
ATOM 628 O O . GLU A 1 84 ? 17.555 7.276 -0.980 1.00 85.94 84 GLU A O 1
ATOM 633 N N . GLN A 1 85 ? 15.509 6.392 -0.882 1.00 88.06 85 GLN A N 1
ATOM 634 C CA . GLN A 1 85 ? 14.931 7.189 -1.976 1.00 88.06 85 GLN A CA 1
ATOM 635 C C . GLN A 1 85 ? 13.961 8.262 -1.452 1.00 88.06 85 GLN A C 1
ATOM 637 O O . GLN A 1 85 ? 12.741 8.125 -1.564 1.00 88.06 85 GLN A O 1
ATOM 642 N N . THR A 1 86 ? 14.508 9.370 -0.943 1.00 84.00 86 THR A N 1
ATOM 643 C CA . THR A 1 86 ? 13.751 10.496 -0.347 1.00 84.00 86 THR A CA 1
ATOM 644 C C . THR A 1 86 ? 12.691 11.100 -1.274 1.00 84.00 86 THR A C 1
ATOM 646 O O . THR A 1 86 ? 11.628 11.512 -0.819 1.00 84.00 86 THR A O 1
ATOM 649 N N . GLU A 1 87 ? 12.928 11.073 -2.586 1.00 89.00 87 GLU A N 1
ATOM 650 C CA . GLU A 1 87 ? 12.030 11.645 -3.601 1.00 89.00 87 GLU A CA 1
ATOM 651 C C . GLU A 1 87 ? 10.759 10.810 -3.858 1.00 89.00 87 GLU A C 1
ATOM 653 O O . GLU A 1 87 ? 9.907 11.194 -4.660 1.00 89.00 87 GLU A O 1
ATOM 658 N N . CYS A 1 88 ? 10.616 9.643 -3.219 1.00 93.81 88 CYS A N 1
ATOM 659 C CA . CYS A 1 88 ? 9.525 8.695 -3.472 1.00 93.81 88 CYS A CA 1
ATOM 660 C C . CYS A 1 88 ? 8.385 8.777 -2.446 1.00 93.81 88 CYS A C 1
ATOM 662 O O . CYS A 1 88 ? 7.707 7.779 -2.193 1.00 93.81 88 CYS A O 1
ATOM 664 N N . LEU A 1 89 ? 8.148 9.957 -1.859 1.00 93.88 89 LEU A N 1
ATOM 665 C CA . LEU A 1 89 ? 7.181 10.139 -0.772 1.00 93.88 89 LEU A CA 1
ATOM 666 C C . LEU A 1 89 ? 5.756 9.682 -1.131 1.00 93.88 89 LEU A C 1
ATOM 668 O O . LEU A 1 89 ? 5.063 9.149 -0.265 1.00 93.88 89 LEU A O 1
ATOM 672 N N . ALA A 1 90 ? 5.315 9.830 -2.385 1.00 94.31 90 ALA A N 1
ATOM 673 C CA . ALA A 1 90 ? 3.998 9.356 -2.818 1.00 94.31 90 ALA A CA 1
ATOM 674 C C . ALA A 1 90 ? 3.897 7.819 -2.782 1.00 94.31 90 ALA A C 1
ATOM 676 O O . ALA A 1 90 ? 2.948 7.275 -2.214 1.00 94.31 90 ALA A O 1
ATOM 677 N N . SER A 1 91 ? 4.894 7.109 -3.316 1.00 95.50 91 SER A N 1
ATOM 678 C CA . SER A 1 91 ? 4.974 5.642 -3.252 1.00 95.50 91 SER A CA 1
ATOM 679 C C . SER A 1 91 ? 5.131 5.123 -1.826 1.00 95.50 91 SER A C 1
ATOM 681 O O . SER A 1 91 ? 4.436 4.181 -1.444 1.00 95.50 91 SER A O 1
ATOM 683 N N . VAL A 1 92 ? 5.983 5.766 -1.020 1.00 96.38 92 VAL A N 1
ATOM 684 C CA . VAL A 1 92 ? 6.141 5.448 0.407 1.00 96.38 92 VAL A CA 1
ATOM 685 C C . VAL A 1 92 ? 4.799 5.601 1.119 1.00 96.38 92 VAL A C 1
ATOM 687 O O . VAL A 1 92 ? 4.346 4.670 1.776 1.00 96.38 92 VAL A O 1
ATOM 690 N N . SER A 1 93 ? 4.114 6.727 0.932 1.00 95.75 93 SER A N 1
ATOM 691 C CA . SER A 1 93 ? 2.820 6.997 1.567 1.00 95.75 93 SER A CA 1
ATOM 692 C C . SER A 1 93 ? 1.735 5.991 1.176 1.00 95.75 93 SER A C 1
ATOM 694 O O . SER A 1 93 ? 0.969 5.568 2.041 1.00 95.75 93 SER A O 1
ATOM 696 N N . ARG A 1 94 ? 1.688 5.540 -0.089 1.00 95.31 94 ARG A N 1
ATOM 697 C CA . ARG A 1 94 ? 0.771 4.458 -0.500 1.00 95.31 94 ARG A CA 1
ATOM 698 C C . ARG A 1 94 ? 1.094 3.137 0.187 1.00 95.31 94 ARG A C 1
ATOM 700 O O . ARG A 1 94 ? 0.200 2.538 0.776 1.00 95.31 94 ARG A O 1
ATOM 707 N N . ALA A 1 95 ? 2.360 2.717 0.169 1.00 97.06 95 ALA A N 1
ATOM 708 C CA . ALA A 1 95 ? 2.781 1.475 0.815 1.00 97.06 95 ALA A CA 1
ATOM 709 C C . ALA A 1 95 ? 2.470 1.486 2.321 1.00 97.06 95 ALA A C 1
ATOM 711 O O . ALA A 1 95 ? 1.962 0.504 2.857 1.00 97.06 95 ALA A O 1
ATOM 712 N N . ARG A 1 96 ? 2.692 2.624 2.990 1.00 97.38 96 ARG A N 1
ATOM 713 C CA . ARG A 1 96 ? 2.328 2.832 4.398 1.00 97.38 96 ARG A CA 1
ATOM 714 C C . ARG A 1 96 ? 0.827 2.715 4.643 1.00 97.38 96 ARG A C 1
ATOM 716 O O . ARG A 1 96 ? 0.431 2.027 5.578 1.00 97.38 96 ARG A O 1
ATOM 723 N N . ARG A 1 97 ? -0.004 3.336 3.797 1.00 96.94 97 ARG A N 1
ATOM 724 C CA . ARG A 1 97 ? -1.469 3.218 3.876 1.00 96.94 97 ARG A CA 1
ATOM 725 C C . ARG A 1 97 ? -1.913 1.759 3.769 1.00 96.94 97 ARG A C 1
ATOM 727 O O . ARG A 1 97 ? -2.659 1.291 4.621 1.00 96.94 97 ARG A O 1
ATOM 734 N N . TRP A 1 98 ? -1.450 1.045 2.742 1.00 96.50 98 TRP A N 1
ATOM 735 C CA . TRP A 1 98 ? -1.804 -0.361 2.527 1.00 96.50 98 TRP A CA 1
ATOM 736 C C . TRP A 1 98 ? -1.377 -1.245 3.695 1.00 96.50 98 TRP A C 1
ATOM 738 O O . TRP A 1 98 ? -2.149 -2.091 4.139 1.00 96.50 98 TRP A O 1
ATOM 748 N N . LEU A 1 99 ? -0.183 -1.002 4.238 1.00 97.69 99 LEU A N 1
ATOM 749 C CA . LEU A 1 99 ? 0.328 -1.704 5.408 1.00 97.69 99 LEU A CA 1
ATOM 750 C C . LEU A 1 99 ? -0.567 -1.489 6.632 1.00 97.69 99 LEU A C 1
ATOM 752 O O . LEU A 1 99 ? -0.994 -2.463 7.244 1.00 97.69 99 LEU A O 1
ATOM 756 N N . VAL A 1 100 ? -0.889 -0.237 6.972 1.00 97.44 100 VAL A N 1
ATOM 757 C CA . VAL A 1 100 ? -1.749 0.070 8.127 1.00 97.44 100 VAL A CA 1
ATOM 758 C C . VAL A 1 100 ? -3.143 -0.538 7.949 1.00 97.44 100 VAL A C 1
ATOM 760 O O . VAL A 1 100 ? -3.648 -1.169 8.877 1.00 97.44 100 VAL A O 1
ATOM 763 N N . HIS A 1 101 ? -3.733 -0.426 6.755 1.00 96.31 101 HIS A N 1
ATOM 764 C CA . HIS A 1 101 ? -5.030 -1.035 6.452 1.00 96.31 101 HIS A CA 1
ATOM 765 C C . HIS A 1 101 ? -4.991 -2.558 6.625 1.00 96.31 101 HIS A C 1
ATOM 767 O O . HIS A 1 101 ? -5.874 -3.138 7.256 1.00 96.31 101 HIS A O 1
ATOM 773 N N . ALA A 1 102 ? -3.966 -3.222 6.086 1.00 97.38 102 ALA A N 1
ATOM 774 C CA . ALA A 1 102 ? -3.816 -4.665 6.208 1.00 97.38 102 ALA A CA 1
ATOM 775 C C . ALA A 1 102 ? -3.636 -5.089 7.675 1.00 97.38 102 ALA A C 1
ATOM 777 O O . ALA A 1 102 ? -4.330 -5.997 8.124 1.00 97.38 102 ALA A O 1
ATOM 778 N N . LEU A 1 103 ? -2.792 -4.399 8.454 1.00 97.19 103 LEU A N 1
ATOM 779 C CA . LEU A 1 103 ? -2.645 -4.666 9.891 1.00 97.19 103 LEU A CA 1
ATOM 780 C C . LEU A 1 103 ? -3.974 -4.510 10.636 1.00 97.19 103 LEU A C 1
ATOM 782 O O . LEU A 1 103 ? -4.320 -5.359 11.457 1.00 97.19 103 LEU A O 1
ATOM 786 N N . PHE A 1 104 ? -4.740 -3.465 10.317 1.00 94.94 104 PHE A N 1
ATOM 787 C CA . PHE A 1 104 ? -6.055 -3.247 10.903 1.00 94.94 104 PHE A CA 1
ATOM 788 C C . PHE A 1 104 ? -7.028 -4.390 10.595 1.00 94.94 104 PHE A C 1
ATOM 790 O O . PHE A 1 104 ? -7.636 -4.939 11.513 1.00 94.94 104 PHE A O 1
ATOM 797 N N . LYS A 1 105 ? -7.148 -4.786 9.321 1.00 94.62 105 LYS A N 1
ATOM 798 C CA . LYS A 1 105 ? -8.029 -5.888 8.893 1.00 94.62 105 LYS A CA 1
ATOM 799 C C . LYS A 1 105 ? -7.616 -7.242 9.459 1.00 94.62 105 LYS A C 1
ATOM 801 O O . LYS A 1 105 ? -8.441 -8.139 9.574 1.00 94.62 105 LYS A O 1
ATOM 806 N N . MET A 1 106 ? -6.353 -7.375 9.838 1.00 95.56 106 MET A N 1
ATOM 807 C CA . MET A 1 106 ? -5.810 -8.543 10.519 1.00 95.56 106 MET A CA 1
ATOM 808 C C . MET A 1 106 ? -5.892 -8.463 12.047 1.00 95.56 106 MET A C 1
ATOM 810 O O . MET A 1 106 ? -5.375 -9.350 12.723 1.00 95.56 106 MET A O 1
ATOM 814 N N . HIS A 1 107 ? -6.500 -7.409 12.599 1.00 94.31 107 HIS A N 1
ATOM 815 C CA . HIS A 1 107 ? -6.576 -7.143 14.037 1.00 94.31 107 HIS A CA 1
ATOM 816 C C . HIS A 1 107 ? -5.200 -7.039 14.733 1.00 94.31 107 HIS A C 1
ATOM 818 O O . HIS A 1 107 ? -5.102 -7.148 15.955 1.00 94.31 107 HIS A O 1
ATOM 824 N N . LYS A 1 108 ? -4.123 -6.777 13.976 1.00 95.94 108 LYS A N 1
ATOM 825 C CA . LYS A 1 108 ? -2.760 -6.536 14.486 1.00 95.94 108 LYS A CA 1
ATOM 826 C C . LYS A 1 108 ? -2.620 -5.074 14.936 1.00 95.94 108 LYS A C 1
ATOM 828 O O . LYS A 1 108 ? -1.810 -4.308 14.418 1.00 95.94 108 LYS A O 1
ATOM 833 N N . TYR A 1 109 ? -3.467 -4.663 15.881 1.00 94.88 109 TYR A N 1
ATOM 834 C CA . TYR A 1 109 ? -3.641 -3.259 16.270 1.00 94.88 109 TYR A CA 1
ATOM 835 C C . TYR A 1 109 ? -2.395 -2.626 16.902 1.00 94.88 109 TYR A C 1
ATOM 837 O O . TYR A 1 109 ? -2.080 -1.480 16.589 1.00 94.88 109 TYR A O 1
ATOM 845 N N . GLY A 1 110 ? -1.653 -3.374 17.726 1.00 95.81 110 GLY A N 1
ATOM 846 C CA . GLY A 1 110 ? -0.409 -2.880 18.330 1.00 95.81 110 GLY A CA 1
ATOM 847 C C . GLY A 1 110 ? 0.657 -2.545 17.282 1.00 95.81 110 GLY A C 1
ATOM 848 O O . GLY A 1 110 ? 1.258 -1.472 17.323 1.00 95.81 110 GLY A O 1
ATOM 849 N N . ASP A 1 111 ? 0.829 -3.411 16.280 1.00 96.56 111 ASP A N 1
ATOM 850 C CA . ASP A 1 111 ? 1.763 -3.164 15.176 1.00 96.56 111 ASP A CA 1
ATOM 851 C C . ASP A 1 111 ? 1.344 -1.934 14.360 1.00 96.56 111 ASP A C 1
ATOM 853 O O . ASP A 1 111 ? 2.182 -1.102 13.998 1.00 96.56 111 ASP A O 1
ATOM 857 N N . ALA A 1 112 ? 0.038 -1.785 14.105 1.00 97.12 112 ALA A N 1
ATOM 858 C CA . ALA A 1 112 ? -0.505 -0.645 13.375 1.00 97.12 112 ALA A CA 1
ATOM 859 C C . ALA A 1 112 ? -0.292 0.675 14.132 1.00 97.12 112 ALA A C 1
ATOM 861 O O . ALA A 1 112 ? 0.096 1.675 13.526 1.00 97.12 112 ALA A O 1
ATOM 862 N N . GLU A 1 113 ? -0.482 0.683 15.454 1.00 97.06 113 GLU A N 1
ATOM 863 C CA . GLU A 1 113 ? -0.242 1.851 16.305 1.00 97.06 113 GLU A CA 1
ATOM 864 C C . GLU A 1 113 ? 1.236 2.272 16.305 1.00 97.06 113 GLU A C 1
ATOM 866 O O . GLU A 1 113 ? 1.551 3.460 16.145 1.00 97.06 113 GLU A O 1
ATOM 871 N N . ILE A 1 114 ? 2.152 1.307 16.456 1.00 97.00 114 ILE A N 1
ATOM 872 C CA . ILE A 1 114 ? 3.600 1.554 16.402 1.00 97.00 114 ILE A CA 1
ATOM 873 C C . ILE A 1 114 ? 3.963 2.170 15.051 1.00 97.00 114 ILE A C 1
ATOM 875 O O . ILE A 1 114 ? 4.718 3.145 14.985 1.00 97.00 114 ILE A O 1
ATOM 879 N N . PHE A 1 115 ? 3.411 1.621 13.970 1.00 97.06 115 PHE A N 1
ATOM 880 C CA . PHE A 1 115 ? 3.682 2.093 12.623 1.00 97.06 115 PHE A CA 1
ATOM 881 C C . PHE A 1 115 ? 3.155 3.512 12.379 1.00 97.06 115 PHE A C 1
ATOM 883 O O . PHE A 1 115 ? 3.897 4.366 11.890 1.00 97.06 115 PHE A O 1
ATOM 890 N N . LEU A 1 116 ? 1.908 3.792 12.770 1.00 97.62 116 LEU A N 1
ATOM 891 C CA . LEU A 1 116 ? 1.318 5.129 12.679 1.00 97.62 116 LEU A CA 1
ATOM 892 C C . LEU A 1 116 ? 2.116 6.151 13.484 1.00 97.62 116 LEU A C 1
ATOM 894 O O . LEU A 1 116 ? 2.398 7.230 12.976 1.00 97.62 116 LEU A O 1
ATOM 898 N N . SER A 1 117 ? 2.542 5.803 14.700 1.00 97.75 117 SER A N 1
ATOM 899 C CA . SER A 1 117 ? 3.336 6.701 15.547 1.00 97.75 117 SER A CA 1
ATOM 900 C C . SER A 1 117 ? 4.664 7.076 14.888 1.00 97.75 117 SER A C 1
ATOM 902 O O . SER A 1 117 ? 5.037 8.247 14.876 1.00 97.75 117 SER A O 1
ATOM 904 N N . LYS A 1 118 ? 5.357 6.105 14.276 1.00 96.75 118 LYS A N 1
ATOM 905 C CA . LYS A 1 118 ? 6.576 6.377 13.499 1.00 96.75 118 LYS A CA 1
ATOM 906 C C . LYS A 1 118 ? 6.284 7.289 12.308 1.00 96.75 118 LYS A C 1
ATOM 908 O O . LYS A 1 118 ? 6.980 8.281 12.127 1.00 96.75 118 LYS A O 1
ATOM 913 N N . TRP A 1 119 ? 5.230 7.001 11.544 1.00 96.31 119 TRP A N 1
ATOM 914 C CA . TRP A 1 119 ? 4.866 7.806 10.378 1.00 96.31 119 TRP A CA 1
ATOM 915 C C . TRP A 1 119 ? 4.517 9.252 10.756 1.00 96.31 119 TRP A C 1
ATOM 917 O O . TRP A 1 119 ? 5.003 10.183 10.119 1.00 96.31 119 TRP A O 1
ATOM 927 N N . ILE A 1 120 ? 3.740 9.454 11.820 1.00 96.94 120 ILE A N 1
ATOM 928 C CA . ILE A 1 120 ? 3.403 10.785 12.338 1.00 96.94 120 ILE A CA 1
ATOM 929 C C . ILE A 1 120 ? 4.672 11.544 12.738 1.00 96.94 120 ILE A C 1
ATOM 931 O O . ILE A 1 120 ? 4.843 12.693 12.337 1.00 96.94 120 ILE A O 1
ATOM 935 N N . ASN A 1 121 ? 5.584 10.899 13.472 1.00 96.00 121 ASN A N 1
ATOM 936 C CA . ASN A 1 121 ? 6.834 11.522 13.910 1.00 96.00 121 ASN A CA 1
ATOM 937 C C . ASN A 1 121 ? 7.715 11.956 12.732 1.00 96.00 121 ASN A C 1
ATOM 939 O O . ASN A 1 121 ? 8.302 13.032 12.777 1.00 96.00 121 ASN A O 1
ATOM 943 N N . GLU A 1 122 ? 7.777 11.173 11.657 1.00 93.25 122 GLU A N 1
ATOM 944 C CA . GLU A 1 122 ? 8.539 11.541 10.457 1.00 93.25 122 GLU A CA 1
ATOM 945 C C . GLU A 1 122 ? 7.957 12.748 9.707 1.00 93.25 122 GLU A C 1
ATOM 947 O O . GLU A 1 122 ? 8.696 13.506 9.082 1.00 93.25 122 GLU A O 1
ATOM 952 N N . LEU A 1 123 ? 6.634 12.928 9.752 1.00 92.44 123 LEU A N 1
ATOM 953 C CA . LEU A 1 123 ? 5.964 14.088 9.156 1.00 92.44 123 LEU A CA 1
ATOM 954 C C . LEU A 1 123 ? 5.928 15.293 10.106 1.00 92.44 123 LEU A C 1
ATOM 956 O O . LEU A 1 123 ? 5.660 16.419 9.674 1.00 92.44 123 LEU A O 1
ATOM 960 N N . SER A 1 124 ? 6.179 15.069 11.399 1.00 88.44 124 SER A N 1
ATOM 961 C CA . SER A 1 124 ? 6.188 16.118 12.411 1.00 88.44 124 SER A CA 1
ATOM 962 C C . SER A 1 124 ? 7.278 17.156 12.114 1.00 88.44 124 SER A C 1
ATOM 964 O O . SER A 1 124 ? 8.348 16.847 11.594 1.00 88.44 124 SER A O 1
ATOM 966 N N . GLY A 1 125 ? 6.977 18.428 12.376 1.00 83.75 125 GLY A N 1
ATOM 967 C CA . GLY A 1 125 ? 7.879 19.550 12.090 1.00 83.75 125 GLY A CA 1
ATOM 968 C C . GLY A 1 125 ? 7.716 20.184 10.704 1.00 83.75 125 GLY A C 1
ATOM 969 O O . GLY A 1 125 ? 8.173 21.307 10.505 1.00 83.75 125 GLY A O 1
ATOM 970 N N . GLN A 1 126 ? 7.004 19.547 9.767 1.00 90.38 126 GLN A N 1
ATOM 971 C CA . GLN A 1 126 ? 6.718 20.124 8.449 1.00 90.38 126 GLN A CA 1
ATOM 972 C C . GLN A 1 126 ? 5.268 20.617 8.367 1.00 90.38 126 GLN A C 1
ATOM 974 O O . GLN A 1 126 ? 4.330 19.827 8.269 1.00 90.38 126 GLN A O 1
ATOM 979 N N . GLN A 1 127 ? 5.066 21.941 8.366 1.00 91.25 127 GLN A N 1
ATOM 980 C CA . GLN A 1 127 ? 3.721 22.548 8.362 1.00 91.25 127 GLN A CA 1
ATOM 981 C C . GLN A 1 127 ? 2.859 22.125 7.164 1.00 91.25 127 GLN A C 1
ATOM 983 O O . GLN A 1 127 ? 1.645 21.966 7.301 1.00 91.25 127 GLN A O 1
ATOM 988 N N . ILE A 1 128 ? 3.495 21.857 6.019 1.00 92.69 128 ILE A N 1
ATOM 989 C CA . ILE A 1 128 ? 2.844 21.349 4.802 1.00 92.69 128 ILE A CA 1
ATOM 990 C C . ILE A 1 128 ? 2.143 19.995 5.003 1.00 92.69 128 ILE A C 1
ATOM 992 O O . ILE A 1 128 ? 1.253 19.649 4.232 1.00 92.69 128 ILE A O 1
ATOM 996 N N . TYR A 1 129 ? 2.511 19.237 6.042 1.00 94.44 129 TYR A N 1
ATOM 997 C CA . TYR A 1 129 ? 1.923 17.938 6.373 1.00 94.44 129 TYR A CA 1
ATOM 998 C C . TYR A 1 129 ? 0.998 17.985 7.594 1.00 94.44 129 TYR A C 1
ATOM 1000 O O . TYR A 1 129 ? 0.512 16.949 8.037 1.00 94.44 129 TYR A O 1
ATOM 1008 N N . SER A 1 130 ? 0.692 19.167 8.134 1.00 93.94 130 SER A N 1
ATOM 1009 C CA . SER A 1 130 ? -0.132 19.296 9.345 1.00 93.94 130 SER A CA 1
ATOM 1010 C C . SER A 1 130 ? -1.503 18.611 9.230 1.00 93.94 130 SER A C 1
ATOM 1012 O O . SER A 1 130 ? -1.921 17.908 10.151 1.00 93.94 130 SER A O 1
ATOM 1014 N N . ASP A 1 131 ? -2.191 18.743 8.095 1.00 94.19 131 ASP A N 1
ATOM 1015 C CA . ASP A 1 131 ? -3.518 18.144 7.899 1.00 94.19 131 ASP A CA 1
ATOM 1016 C C . ASP A 1 131 ? -3.480 16.625 7.717 1.00 94.19 131 ASP A C 1
ATOM 1018 O O . ASP A 1 131 ? -4.370 15.910 8.198 1.00 94.19 131 ASP A O 1
ATOM 1022 N N . ILE A 1 132 ? -2.430 16.105 7.076 1.00 96.25 132 ILE A N 1
ATOM 1023 C CA . ILE A 1 132 ? -2.262 14.657 6.967 1.00 96.25 132 ILE A CA 1
ATOM 1024 C C . ILE A 1 132 ? -1.856 14.051 8.312 1.00 96.25 132 ILE A C 1
ATOM 1026 O O . ILE A 1 132 ? -2.384 13.006 8.684 1.00 96.25 132 ILE A O 1
ATOM 1030 N N . SER A 1 133 ? -1.034 14.745 9.103 1.00 96.25 133 SER A N 1
ATOM 1031 C CA . SER A 1 133 ? -0.685 14.320 10.460 1.00 96.25 133 SER A CA 1
ATOM 1032 C C . SER A 1 133 ? -1.922 14.242 11.356 1.00 96.25 133 SER A C 1
ATOM 1034 O O . SER A 1 133 ? -2.111 13.235 12.028 1.00 96.25 133 SER A O 1
ATOM 1036 N N . LYS A 1 134 ? -2.848 15.215 11.291 1.00 96.31 134 LYS A N 1
ATOM 1037 C CA . LYS A 1 134 ? -4.150 15.127 11.993 1.00 96.31 134 LYS A CA 1
ATOM 1038 C C . LYS A 1 134 ? -4.977 13.915 11.548 1.00 96.31 134 LYS A C 1
ATOM 1040 O O . LYS A 1 134 ? -5.660 13.295 12.361 1.00 96.31 134 LYS A O 1
ATOM 1045 N N . THR A 1 135 ? -4.937 13.584 10.256 1.00 97.25 135 THR A N 1
ATOM 1046 C CA . THR A 1 135 ? -5.639 12.415 9.700 1.00 97.25 135 THR A CA 1
ATOM 1047 C C . THR A 1 135 ? -5.056 11.114 10.260 1.00 97.25 135 THR A C 1
ATOM 1049 O O . THR A 1 135 ? -5.815 10.244 10.687 1.00 97.25 135 THR A O 1
ATOM 1052 N N . LEU A 1 136 ? -3.726 11.002 10.325 1.00 97.62 136 LEU A N 1
ATOM 1053 C CA . LEU A 1 136 ? -3.023 9.860 10.916 1.00 97.62 136 LEU A CA 1
ATOM 1054 C C . LEU A 1 136 ? -3.254 9.752 12.430 1.00 97.62 136 LEU A C 1
ATOM 1056 O O . LEU A 1 136 ? -3.481 8.653 12.930 1.00 97.62 136 LEU A O 1
ATOM 1060 N N . GLU A 1 137 ? -3.268 10.872 13.154 1.00 97.44 137 GLU A N 1
ATOM 1061 C CA . GLU A 1 137 ? -3.570 10.895 14.593 1.00 97.44 137 GLU A CA 1
ATOM 1062 C C . GLU A 1 137 ? -4.993 10.411 14.881 1.00 97.44 137 GLU A C 1
ATOM 1064 O O . GLU A 1 137 ? -5.215 9.610 15.790 1.00 97.44 137 GLU A O 1
ATOM 1069 N N . ARG A 1 138 ? -5.972 10.814 14.058 1.00 97.25 138 ARG A N 1
ATOM 1070 C CA . ARG A 1 138 ? -7.335 10.278 14.166 1.00 97.25 138 ARG A CA 1
ATOM 1071 C C . ARG A 1 138 ? -7.369 8.771 13.907 1.00 97.25 138 ARG A C 1
ATOM 1073 O O . ARG A 1 138 ? -8.055 8.055 14.630 1.00 97.25 138 ARG A O 1
ATOM 1080 N N . TYR A 1 139 ? -6.608 8.291 12.924 1.00 97.31 139 TYR A N 1
ATOM 1081 C CA . TYR A 1 139 ? -6.477 6.859 12.632 1.00 97.31 139 TYR A CA 1
ATOM 1082 C C . TYR A 1 139 ? -5.952 6.100 13.852 1.00 97.31 139 TYR A C 1
ATOM 1084 O O . TYR A 1 139 ? -6.548 5.119 14.295 1.00 97.31 139 TYR A O 1
ATOM 1092 N N . LYS A 1 140 ? -4.865 6.602 14.442 1.00 96.94 140 LYS A N 1
ATOM 1093 C CA . LYS A 1 140 ? -4.251 6.038 15.642 1.00 96.94 140 LYS A CA 1
ATOM 1094 C C . LYS A 1 140 ? -5.224 6.025 16.822 1.00 96.94 140 LYS A C 1
ATOM 1096 O O . LYS A 1 140 ? -5.336 5.008 17.500 1.00 96.94 140 LYS A O 1
ATOM 1101 N N . SER A 1 141 ? -5.964 7.113 17.034 1.00 95.50 141 SER A N 1
ATOM 1102 C CA . SER A 1 141 ? -6.965 7.206 18.101 1.00 95.50 141 SER A CA 1
ATOM 1103 C C . SER A 1 141 ? -8.058 6.141 17.966 1.00 95.50 141 SER A C 1
ATOM 1105 O O . SER A 1 141 ? -8.393 5.496 18.957 1.00 95.50 141 SER A O 1
ATOM 1107 N N . ILE A 1 142 ? -8.554 5.877 16.751 1.00 94.19 142 ILE A N 1
ATOM 1108 C CA . ILE A 1 142 ? -9.539 4.809 16.515 1.00 94.19 142 ILE A CA 1
ATOM 1109 C C . ILE A 1 142 ? -8.958 3.434 16.872 1.00 94.19 142 ILE A C 1
ATOM 1111 O O . ILE A 1 142 ? -9.611 2.657 17.570 1.00 94.19 142 ILE A O 1
ATOM 1115 N N . ILE A 1 143 ? -7.721 3.143 16.459 1.00 94.25 143 ILE A N 1
ATOM 1116 C CA . ILE A 1 143 ? -7.040 1.886 16.811 1.00 94.25 143 ILE A CA 1
ATOM 1117 C C . ILE A 1 143 ? -6.925 1.734 18.333 1.00 94.25 143 ILE A C 1
ATOM 1119 O O . ILE A 1 143 ? -7.279 0.688 18.878 1.00 94.25 143 ILE A O 1
ATOM 1123 N N . GLN A 1 144 ? -6.515 2.792 19.037 1.00 93.06 144 GLN A N 1
ATOM 1124 C CA . GLN A 1 144 ? -6.430 2.795 20.499 1.00 93.06 144 GLN A CA 1
ATOM 1125 C C . GLN A 1 144 ? -7.798 2.597 21.162 1.00 93.06 144 GLN A C 1
ATOM 1127 O O . GLN A 1 144 ? -7.900 1.884 22.159 1.00 93.06 144 GLN A O 1
ATOM 1132 N N . MET A 1 145 ? -8.865 3.195 20.622 1.00 90.19 145 MET A N 1
ATOM 1133 C CA . MET A 1 145 ? -10.229 2.985 21.116 1.00 90.19 145 MET A CA 1
ATOM 1134 C C . MET A 1 145 ? -10.657 1.522 20.984 1.00 90.19 145 MET A C 1
ATOM 1136 O O . MET A 1 145 ? -11.274 0.992 21.907 1.00 90.19 145 MET A O 1
ATOM 1140 N N . ILE A 1 146 ? -10.300 0.858 19.883 1.00 89.56 146 ILE A N 1
ATOM 1141 C CA . ILE A 1 146 ? -10.604 -0.561 19.667 1.00 89.56 146 ILE A CA 1
ATOM 1142 C C . ILE A 1 146 ? -9.818 -1.432 20.646 1.00 89.56 146 ILE A C 1
ATOM 1144 O O . ILE A 1 146 ? -10.420 -2.243 21.347 1.00 89.56 146 ILE A O 1
ATOM 1148 N N . MET A 1 147 ? -8.505 -1.219 20.769 1.00 88.19 147 MET A N 1
ATOM 1149 C CA . MET A 1 147 ? -7.661 -1.949 21.722 1.00 88.19 147 MET A CA 1
ATOM 1150 C C . MET A 1 147 ? -8.163 -1.779 23.162 1.00 88.19 147 MET A C 1
ATOM 1152 O O . MET A 1 147 ? -8.387 -2.752 23.879 1.00 88.19 147 MET A O 1
ATOM 1156 N N . ASN A 1 148 ? -8.432 -0.543 23.584 1.00 84.31 148 ASN A N 1
ATOM 1157 C CA . ASN A 1 148 ? -8.919 -0.254 24.933 1.00 84.31 148 ASN A CA 1
ATOM 1158 C C . ASN A 1 148 ? -10.337 -0.795 25.173 1.00 84.31 148 ASN A C 1
ATOM 1160 O O . ASN A 1 148 ? -10.643 -1.226 26.285 1.00 84.31 148 ASN A O 1
ATOM 1164 N N . GLY A 1 149 ? -11.189 -0.801 24.145 1.00 75.88 149 GLY A N 1
ATOM 1165 C CA . GLY A 1 149 ? -12.529 -1.387 24.182 1.00 75.88 149 GLY A CA 1
ATOM 1166 C C . GLY A 1 149 ? -12.530 -2.917 24.248 1.00 75.88 149 GLY A C 1
ATOM 1167 O O . GLY A 1 149 ? -13.446 -3.491 24.832 1.00 75.88 149 GLY A O 1
ATOM 1168 N N . GLN A 1 150 ? -11.494 -3.585 23.724 1.00 64.94 150 GLN A N 1
ATOM 1169 C CA . GLN A 1 150 ? -11.283 -5.023 23.932 1.00 64.94 150 GLN A CA 1
ATOM 1170 C C . GLN A 1 150 ? -10.901 -5.342 25.386 1.00 64.94 150 GLN A C 1
ATOM 1172 O O . GLN A 1 150 ? -11.287 -6.388 25.905 1.00 64.94 150 GLN A O 1
ATOM 1177 N N . HIS A 1 151 ? -10.185 -4.436 26.061 1.00 58.56 151 HIS A N 1
ATOM 1178 C CA . HIS A 1 151 ? -9.704 -4.641 27.431 1.00 58.56 151 HIS A CA 1
ATOM 1179 C C . HIS A 1 151 ? -10.651 -4.130 28.533 1.00 58.56 151 HIS A C 1
ATOM 1181 O O . HIS A 1 151 ? -10.572 -4.608 29.665 1.00 58.56 151 HIS A O 1
ATOM 1187 N N . LYS A 1 152 ? -11.552 -3.179 28.247 1.00 53.16 152 LYS A N 1
ATOM 1188 C CA . LYS A 1 152 ? -12.500 -2.612 29.225 1.00 53.16 152 LYS A CA 1
ATOM 1189 C C . LYS A 1 152 ? -13.947 -2.813 28.773 1.00 53.16 152 LYS A C 1
ATOM 1191 O O . LYS A 1 152 ? -14.433 -2.147 27.866 1.00 53.16 152 LYS A O 1
ATOM 1196 N N . ALA A 1 153 ? -14.668 -3.695 29.464 1.00 51.34 153 ALA A N 1
ATOM 1197 C CA . ALA A 1 153 ? -16.046 -4.086 29.146 1.00 51.34 153 ALA A CA 1
ATOM 1198 C C . ALA A 1 153 ? -17.132 -2.997 29.358 1.00 51.34 153 ALA A C 1
ATOM 1200 O O . ALA A 1 153 ? -18.312 -3.264 29.136 1.00 51.34 153 ALA A O 1
ATOM 1201 N N . GLN A 1 154 ? -16.785 -1.780 29.784 1.00 49.16 154 GLN A N 1
ATOM 1202 C CA . GLN A 1 154 ? -17.714 -0.678 30.093 1.00 49.16 154 GLN A CA 1
ATOM 1203 C C . GLN A 1 154 ? -16.991 0.640 29.723 1.00 49.16 154 GLN A C 1
ATOM 1205 O O . GLN A 1 154 ? -15.815 0.779 30.035 1.00 49.16 154 GLN A O 1
ATOM 1210 N N . ALA A 1 155 ? -17.535 1.634 29.008 1.00 47.44 155 ALA A N 1
ATOM 1211 C CA . ALA A 1 155 ? -18.790 2.319 29.311 1.00 47.44 155 ALA A CA 1
ATOM 1212 C C . ALA A 1 155 ? -19.382 3.178 28.158 1.00 47.44 155 ALA A C 1
ATOM 1214 O O . ALA A 1 155 ? -20.353 3.879 28.390 1.00 47.44 155 ALA A O 1
ATOM 1215 N N . LEU A 1 156 ? -18.881 3.140 26.919 1.00 54.12 156 LEU A N 1
ATOM 1216 C CA . LEU A 1 156 ? -19.502 3.824 25.765 1.00 54.12 156 LEU A CA 1
ATOM 1217 C C . LEU A 1 156 ? -19.232 2.982 24.512 1.00 54.12 156 LEU A C 1
ATOM 1219 O O . LEU A 1 156 ? -18.213 3.153 23.846 1.00 54.12 156 LEU A O 1
ATOM 1223 N N . LYS A 1 157 ? -20.098 2.002 24.221 1.00 64.38 157 LYS A N 1
ATOM 1224 C CA . LYS A 1 157 ? -19.932 1.121 23.052 1.00 64.38 157 LYS A CA 1
ATOM 1225 C C . LYS A 1 157 ? -20.272 1.888 21.776 1.00 64.38 157 LYS A C 1
ATOM 1227 O O . LYS A 1 157 ? -21.383 1.780 21.262 1.00 64.38 157 LYS A O 1
ATOM 1232 N N . ILE A 1 158 ? -19.317 2.651 21.250 1.00 73.44 158 ILE A N 1
ATOM 1233 C CA . ILE A 1 158 ? -19.358 3.012 19.833 1.00 73.44 158 ILE A CA 1
ATOM 1234 C C . ILE A 1 158 ? -19.328 1.685 19.060 1.00 73.44 158 ILE A C 1
ATOM 1236 O O . ILE A 1 158 ? -18.431 0.873 19.302 1.00 73.44 158 ILE A O 1
ATOM 1240 N N . PRO A 1 159 ? -20.318 1.407 18.192 1.00 80.31 159 PRO A N 1
ATOM 1241 C CA . PRO A 1 159 ? -20.349 0.158 17.445 1.00 80.31 159 PRO A CA 1
ATOM 1242 C C . PRO A 1 159 ? -19.072 -0.001 16.620 1.00 80.31 159 PRO A C 1
ATOM 1244 O O . PRO A 1 159 ? -18.685 0.933 15.922 1.00 80.31 159 PRO A O 1
ATOM 1247 N N . HIS A 1 160 ? -18.453 -1.185 16.658 1.00 82.75 160 HIS A N 1
ATOM 1248 C CA . HIS A 1 160 ? -17.234 -1.476 15.892 1.00 82.75 160 HIS A CA 1
ATOM 1249 C C . HIS A 1 160 ? -17.395 -1.126 14.405 1.00 82.75 160 HIS A C 1
ATOM 1251 O O . HIS A 1 160 ? -16.519 -0.494 13.828 1.00 82.75 160 HIS A O 1
ATOM 1257 N N . ALA A 1 161 ? -18.566 -1.415 13.827 1.00 86.31 161 ALA A N 1
ATOM 1258 C CA . ALA A 1 161 ? -18.901 -1.059 12.449 1.00 86.31 161 ALA A CA 1
ATOM 1259 C C . ALA A 1 161 ? -18.738 0.445 12.151 1.00 86.31 161 ALA A C 1
ATOM 1261 O O . ALA A 1 161 ? -18.221 0.811 11.105 1.00 86.31 161 ALA A O 1
ATOM 1262 N N . ARG A 1 162 ? -19.091 1.332 13.094 1.00 89.88 162 ARG A N 1
ATOM 1263 C CA . ARG A 1 162 ? -18.894 2.779 12.903 1.00 89.88 162 ARG A CA 1
ATOM 1264 C C . ARG A 1 162 ? -17.422 3.170 12.893 1.00 89.88 162 ARG A C 1
ATOM 1266 O O . ARG A 1 162 ? -17.048 4.084 12.170 1.00 89.88 162 ARG A O 1
ATOM 1273 N N . LEU A 1 163 ? -16.597 2.502 13.696 1.00 90.56 163 LEU A N 1
ATOM 1274 C CA . LEU A 1 163 ? -15.152 2.733 13.697 1.00 90.56 163 LEU A CA 1
ATOM 1275 C C . LEU A 1 163 ? -14.528 2.251 12.382 1.00 90.56 163 LEU A C 1
ATOM 1277 O O . LEU A 1 163 ? -13.661 2.929 11.840 1.00 90.56 163 LEU A O 1
ATOM 1281 N N . GLU A 1 164 ? -15.013 1.136 11.829 1.00 90.50 164 GLU A N 1
ATOM 1282 C CA . GLU A 1 164 ? -14.603 0.658 10.504 1.00 90.50 164 GLU A CA 1
ATOM 1283 C C . GLU A 1 164 ? -14.992 1.628 9.382 1.00 90.50 164 GLU A C 1
ATOM 1285 O O . GLU A 1 164 ? -14.168 1.895 8.506 1.00 90.50 164 GLU A O 1
ATOM 1290 N N . ASP A 1 165 ? -16.198 2.202 9.431 1.00 93.06 165 ASP A N 1
ATOM 1291 C CA . ASP A 1 165 ? -16.634 3.230 8.478 1.00 93.06 165 ASP A CA 1
ATOM 1292 C C . ASP A 1 165 ? -15.742 4.478 8.556 1.00 93.06 165 ASP A C 1
ATOM 1294 O O . ASP A 1 165 ? -15.282 4.994 7.533 1.00 93.06 165 ASP A O 1
ATOM 1298 N N . GLU A 1 166 ? -15.442 4.955 9.771 1.00 94.00 166 GLU A N 1
ATOM 1299 C CA . GLU A 1 166 ? -14.520 6.080 9.955 1.00 94.00 166 GLU A CA 1
ATOM 1300 C C . GLU A 1 166 ? -13.130 5.768 9.400 1.00 94.00 166 GLU A C 1
ATOM 1302 O O . GLU A 1 166 ? -12.517 6.613 8.745 1.00 94.00 166 GLU A O 1
ATOM 1307 N N . MET A 1 167 ? -12.642 4.550 9.605 1.00 94.25 167 MET A N 1
ATOM 1308 C CA . MET A 1 167 ? -11.361 4.122 9.065 1.00 94.25 167 MET A CA 1
ATOM 1309 C C . MET A 1 167 ? -11.337 4.068 7.540 1.00 94.25 167 MET A C 1
ATOM 1311 O O . MET A 1 167 ? -10.373 4.543 6.942 1.00 94.25 167 MET A O 1
ATOM 1315 N N . ALA A 1 168 ? -12.409 3.601 6.899 1.00 94.38 168 ALA A N 1
ATOM 1316 C CA . ALA A 1 168 ? -12.527 3.637 5.442 1.00 94.38 168 ALA A CA 1
ATOM 1317 C C . ALA A 1 168 ? -12.484 5.080 4.896 1.00 94.38 168 ALA A C 1
ATOM 1319 O O . ALA A 1 168 ? -11.869 5.354 3.857 1.00 94.38 168 ALA A O 1
ATOM 1320 N N . ILE A 1 169 ? -13.078 6.035 5.622 1.00 96.31 169 ILE A N 1
ATOM 1321 C CA . ILE A 1 169 ? -12.991 7.464 5.289 1.00 96.31 169 ILE A CA 1
ATOM 1322 C C . ILE A 1 169 ? -11.546 7.965 5.425 1.00 96.31 169 ILE A C 1
ATOM 1324 O O . ILE A 1 169 ? -11.066 8.703 4.559 1.00 96.31 169 ILE A O 1
ATOM 1328 N N . LEU A 1 170 ? -10.835 7.579 6.488 1.00 96.94 170 LEU A N 1
ATOM 1329 C CA . LEU A 1 170 ? -9.431 7.952 6.679 1.00 96.94 170 LEU A CA 1
ATOM 1330 C C . LEU A 1 170 ? -8.524 7.356 5.599 1.00 96.94 170 LEU A C 1
ATOM 1332 O O . LEU A 1 170 ? -7.691 8.080 5.055 1.00 96.94 170 LEU A O 1
ATOM 1336 N N . ASP A 1 171 ? -8.723 6.094 5.221 1.00 95.06 171 ASP A N 1
ATOM 1337 C CA . ASP A 1 171 ? -7.998 5.465 4.114 1.00 95.06 171 ASP A CA 1
ATOM 1338 C C . ASP A 1 171 ? -8.212 6.218 2.801 1.00 95.06 171 ASP A C 1
ATOM 1340 O O . ASP A 1 171 ? -7.254 6.478 2.074 1.00 95.06 171 ASP A O 1
ATOM 1344 N N . THR A 1 172 ? -9.447 6.643 2.527 1.00 95.06 172 THR A N 1
ATOM 1345 C CA . THR A 1 172 ? -9.765 7.449 1.340 1.00 95.06 172 THR A CA 1
ATOM 1346 C C . THR A 1 172 ? -9.021 8.788 1.356 1.00 95.06 172 THR A C 1
ATOM 1348 O O . THR A 1 172 ? -8.485 9.217 0.332 1.00 95.06 172 THR A O 1
ATOM 1351 N N . LYS A 1 173 ? -8.928 9.451 2.517 1.00 96.62 173 LYS A N 1
ATOM 1352 C CA . LYS A 1 173 ? -8.161 10.701 2.669 1.00 96.62 173 LYS A CA 1
ATOM 1353 C C . LYS A 1 173 ? -6.662 10.489 2.459 1.00 96.62 173 LYS A C 1
ATOM 1355 O O . LYS A 1 173 ? -6.033 11.287 1.764 1.00 96.62 173 LYS A O 1
ATOM 1360 N N . LEU A 1 174 ? -6.100 9.422 3.030 1.00 96.00 174 LEU A N 1
ATOM 1361 C CA . LEU A 1 174 ? -4.690 9.059 2.861 1.00 96.00 174 LEU A CA 1
ATOM 1362 C C . LEU A 1 174 ? -4.371 8.743 1.394 1.00 96.00 174 LEU A C 1
ATOM 1364 O O . LEU A 1 174 ? -3.348 9.186 0.873 1.00 96.00 174 LEU A O 1
ATOM 1368 N N . ASP A 1 175 ? -5.265 8.027 0.712 1.00 93.00 175 ASP A N 1
ATOM 1369 C CA . ASP A 1 175 ? -5.116 7.709 -0.706 1.00 93.00 175 ASP A CA 1
ATOM 1370 C C . ASP A 1 175 ? -5.176 8.967 -1.581 1.00 93.00 175 ASP A C 1
ATOM 1372 O O . ASP A 1 175 ? -4.309 9.190 -2.431 1.00 93.00 175 ASP A O 1
ATOM 1376 N N . HIS A 1 176 ? -6.144 9.849 -1.319 1.00 94.12 176 HIS A N 1
ATOM 1377 C CA . HIS A 1 176 ? -6.259 11.128 -2.012 1.00 94.12 176 HIS A CA 1
ATOM 1378 C C . HIS A 1 176 ? -5.004 11.990 -1.831 1.00 94.12 176 HIS A C 1
ATOM 1380 O O . HIS A 1 176 ? -4.495 12.556 -2.802 1.00 94.12 176 HIS A O 1
ATOM 1386 N N . TRP A 1 177 ? -4.472 12.057 -0.610 1.00 94.56 177 TRP A N 1
ATOM 1387 C CA . TRP A 1 177 ? -3.239 12.783 -0.333 1.00 94.56 177 TRP A CA 1
ATOM 1388 C C . TRP A 1 177 ? -2.057 12.210 -1.129 1.00 94.56 177 TRP A C 1
ATOM 1390 O O . TRP A 1 177 ? -1.384 12.957 -1.841 1.00 94.56 177 TRP A O 1
ATOM 1400 N N . ALA A 1 178 ? -1.871 10.887 -1.118 1.00 92.88 178 ALA A N 1
ATOM 1401 C CA . ALA A 1 178 ? -0.782 10.230 -1.841 1.00 92.88 178 ALA A CA 1
ATOM 1402 C C . ALA A 1 178 ? -0.904 10.313 -3.378 1.00 92.88 178 ALA A C 1
ATOM 1404 O O . ALA A 1 178 ? 0.093 10.205 -4.095 1.00 92.88 178 ALA A O 1
ATOM 1405 N N . THR A 1 179 ? -2.116 10.483 -3.912 1.00 89.75 179 THR A N 1
ATOM 1406 C CA . THR A 1 179 ? -2.385 10.510 -5.362 1.00 89.75 179 THR A CA 1
ATOM 1407 C C . THR A 1 179 ? -2.489 11.911 -5.962 1.00 89.75 179 THR A C 1
ATOM 1409 O O . THR A 1 179 ? -2.245 12.070 -7.166 1.00 89.75 179 THR A O 1
ATOM 1412 N N . ASN A 1 180 ? -2.853 12.918 -5.165 1.00 89.75 180 ASN A N 1
ATOM 1413 C CA . ASN A 1 180 ? -3.143 14.263 -5.668 1.00 89.75 180 ASN A CA 1
ATOM 1414 C C . ASN A 1 180 ? -2.361 15.378 -4.978 1.00 89.75 180 ASN A C 1
ATOM 1416 O O . ASN A 1 180 ? -2.049 16.357 -5.650 1.00 89.75 180 ASN A O 1
ATOM 1420 N N . ASN A 1 181 ? -2.016 15.228 -3.699 1.00 92.00 181 ASN A N 1
ATOM 1421 C CA . ASN A 1 181 ? -1.376 16.299 -2.928 1.00 92.00 181 ASN A CA 1
ATOM 1422 C C . ASN A 1 181 ? 0.143 16.136 -2.813 1.00 92.00 181 ASN A C 1
ATOM 1424 O O . ASN A 1 181 ? 0.829 17.077 -2.426 1.00 92.00 181 ASN A O 1
ATOM 1428 N N . LEU A 1 182 ? 0.674 14.964 -3.169 1.00 92.00 182 LEU A N 1
ATOM 1429 C CA . LEU A 1 182 ? 2.108 14.719 -3.251 1.00 92.00 182 LEU A C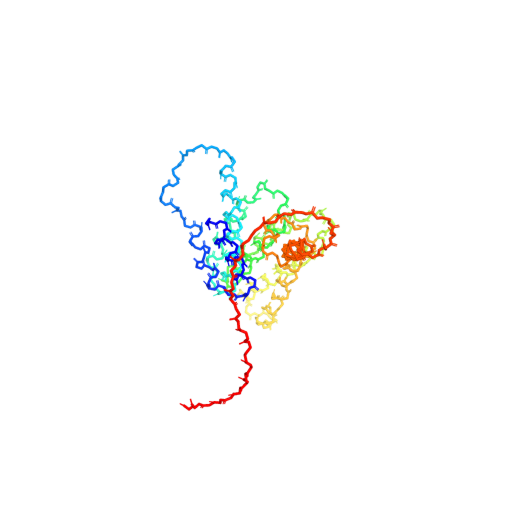A 1
ATOM 1430 C C . LEU A 1 182 ? 2.614 14.763 -4.703 1.00 92.00 182 LEU A C 1
ATOM 1432 O O . LEU A 1 182 ? 1.914 14.304 -5.615 1.00 92.00 182 LEU A O 1
ATOM 1436 N N . PRO A 1 183 ? 3.849 15.247 -4.939 1.00 89.81 183 PRO A N 1
ATOM 1437 C CA . PRO A 1 183 ? 4.510 15.101 -6.230 1.00 89.81 183 PRO A CA 1
ATOM 1438 C C . PRO A 1 183 ? 4.597 13.624 -6.631 1.00 89.81 183 PRO A C 1
ATOM 1440 O O . PRO A 1 183 ? 5.077 12.785 -5.870 1.00 89.81 183 PRO A O 1
ATOM 1443 N N . LEU A 1 184 ? 4.135 13.290 -7.841 1.00 88.88 184 LEU A N 1
ATOM 1444 C CA . LEU A 1 184 ? 4.189 11.908 -8.315 1.00 88.88 184 LEU A CA 1
ATOM 1445 C C . LEU A 1 184 ? 5.629 11.519 -8.666 1.00 88.88 184 LEU A C 1
ATOM 1447 O O . LEU A 1 184 ? 6.202 11.993 -9.658 1.00 88.88 184 LEU A O 1
ATOM 1451 N N . ASP A 1 185 ? 6.176 10.595 -7.885 1.00 92.19 185 ASP A N 1
ATOM 1452 C CA . ASP A 1 185 ? 7.433 9.924 -8.187 1.00 92.19 185 ASP A CA 1
ATOM 1453 C C . ASP A 1 185 ? 7.308 8.989 -9.408 1.00 92.19 185 ASP A C 1
ATOM 1455 O O . ASP A 1 185 ? 6.230 8.791 -9.986 1.00 92.19 185 ASP A O 1
ATOM 1459 N N . LYS A 1 186 ? 8.441 8.432 -9.843 1.00 90.94 186 LYS A N 1
ATOM 1460 C CA . LYS A 1 186 ? 8.511 7.602 -11.052 1.00 90.94 186 LYS A CA 1
ATOM 1461 C C . LYS A 1 186 ? 7.624 6.351 -10.990 1.00 90.94 186 LYS A C 1
ATOM 1463 O O . LYS A 1 186 ? 7.062 5.995 -12.019 1.00 90.94 186 LYS A O 1
ATOM 1468 N N . TYR A 1 187 ? 7.438 5.732 -9.823 1.00 92.12 187 TYR A N 1
ATOM 1469 C CA . TYR A 1 187 ? 6.589 4.545 -9.673 1.00 92.12 187 TYR A CA 1
ATOM 1470 C C . TYR A 1 187 ? 5.114 4.938 -9.586 1.00 92.12 187 TYR A C 1
ATOM 1472 O O . TYR A 1 187 ? 4.264 4.365 -10.265 1.00 92.12 187 TYR A O 1
ATOM 1480 N N . SER A 1 188 ? 4.820 6.003 -8.836 1.00 88.62 188 SER A N 1
ATOM 1481 C CA . SER A 1 188 ? 3.486 6.601 -8.741 1.00 88.62 188 SER A CA 1
ATOM 1482 C C . SER A 1 188 ? 2.904 6.972 -10.111 1.00 88.62 188 SER A C 1
ATOM 1484 O O . SER A 1 188 ? 1.702 6.842 -10.336 1.00 88.62 188 SER A O 1
ATOM 1486 N N . LYS A 1 189 ? 3.747 7.428 -11.046 1.00 88.38 189 LYS A N 1
ATOM 1487 C CA . LYS A 1 189 ? 3.346 7.754 -12.425 1.00 88.38 189 LYS A CA 1
ATOM 1488 C C . LYS A 1 189 ? 2.941 6.533 -13.251 1.00 88.38 189 LYS A C 1
ATOM 1490 O O . LYS A 1 189 ? 2.076 6.681 -14.108 1.00 88.38 189 LYS A O 1
ATOM 1495 N N . LEU A 1 190 ? 3.548 5.369 -13.011 1.00 84.31 190 LEU A N 1
ATOM 1496 C CA . LEU A 1 190 ? 3.240 4.128 -13.736 1.00 84.31 190 LEU A CA 1
ATOM 1497 C C . LEU A 1 190 ? 1.877 3.561 -13.330 1.00 84.31 190 LEU A C 1
ATOM 1499 O O . LEU A 1 190 ? 1.136 3.073 -14.177 1.00 84.31 190 LEU A O 1
ATOM 1503 N N . LEU A 1 191 ? 1.543 3.681 -12.045 1.00 79.19 191 LEU A N 1
ATOM 1504 C CA . LEU A 1 191 ? 0.285 3.188 -11.480 1.00 79.19 191 LEU A CA 1
ATOM 1505 C C . LEU A 1 191 ? -0.874 4.175 -11.677 1.00 79.19 191 LEU A C 1
ATOM 1507 O O . LEU A 1 191 ? -2.038 3.787 -11.730 1.00 79.19 191 LEU A O 1
ATOM 1511 N N . SER A 1 192 ? -0.576 5.470 -11.810 1.00 75.81 192 SER A N 1
ATOM 1512 C CA . SER A 1 192 ? -1.602 6.495 -11.987 1.00 75.81 192 SER A CA 1
ATOM 1513 C C . SER A 1 192 ? -2.172 6.529 -13.408 1.00 75.81 192 SER A C 1
ATOM 1515 O O . SER A 1 192 ? -1.448 6.591 -14.402 1.00 75.81 192 SER A O 1
ATOM 1517 N N . ASN A 1 193 ? -3.495 6.690 -13.506 1.00 64.62 193 ASN A N 1
ATOM 1518 C CA . ASN A 1 193 ? -4.197 6.985 -14.763 1.00 64.62 193 ASN A CA 1
ATOM 1519 C C . ASN A 1 193 ? -3.704 8.270 -15.466 1.00 64.62 193 ASN A C 1
ATOM 1521 O O . ASN A 1 193 ? -3.967 8.466 -16.653 1.00 64.62 193 ASN A O 1
ATOM 1525 N N . LYS A 1 194 ? -2.985 9.157 -14.761 1.00 53.78 194 LYS A N 1
ATOM 1526 C CA . LYS A 1 194 ? -2.486 10.430 -15.308 1.00 53.78 194 LYS A CA 1
ATOM 1527 C C . LYS A 1 194 ? -1.394 10.245 -16.381 1.00 53.78 194 LYS A C 1
ATOM 1529 O O . LYS A 1 194 ? -1.196 11.152 -17.184 1.00 53.78 194 LYS A O 1
ATOM 1534 N N . GLY A 1 195 ? -0.719 9.092 -16.444 1.00 47.75 195 GLY A N 1
ATOM 1535 C CA . GLY A 1 195 ? 0.375 8.839 -17.395 1.00 47.75 195 GLY A CA 1
ATOM 1536 C C . GLY A 1 195 ? -0.041 8.551 -18.847 1.00 47.75 195 GLY A C 1
ATOM 1537 O O . GLY A 1 195 ? 0.769 8.737 -19.755 1.00 47.75 195 GLY A O 1
ATOM 1538 N N . LEU A 1 196 ? -1.287 8.130 -19.104 1.00 48.22 196 LEU A N 1
ATOM 1539 C CA . LEU A 1 196 ? -1.705 7.660 -20.438 1.00 48.22 196 LEU A CA 1
ATOM 1540 C C . LEU A 1 196 ? -2.090 8.754 -21.416 1.00 48.22 196 LEU A C 1
ATOM 1542 O O . LEU A 1 196 ? -1.798 8.619 -22.602 1.00 48.22 196 LEU A O 1
ATOM 1546 N N . LYS A 1 197 ? -2.665 9.859 -20.928 1.00 47.69 197 LYS A N 1
ATOM 1547 C CA . LYS A 1 197 ? -3.120 10.952 -21.802 1.00 47.69 197 LYS A CA 1
ATOM 1548 C C . LYS A 1 197 ? -1.997 11.483 -22.698 1.00 47.69 197 LYS A C 1
ATOM 1550 O O . LYS A 1 197 ? -2.247 11.866 -23.834 1.00 47.69 197 LYS A O 1
ATOM 1555 N N . LYS A 1 198 ? -0.746 11.443 -22.223 1.00 46.94 198 LYS A N 1
ATOM 1556 C CA . LYS A 1 198 ? 0.424 11.869 -23.003 1.00 46.94 198 LYS A CA 1
ATOM 1557 C C . LYS A 1 198 ? 0.834 10.855 -24.083 1.00 46.94 198 LYS A C 1
ATOM 1559 O O . LYS A 1 198 ? 1.346 11.259 -25.122 1.00 46.94 198 LYS A O 1
ATOM 1564 N N . ARG A 1 199 ? 0.614 9.553 -23.862 1.00 50.84 199 ARG A N 1
ATOM 1565 C CA . ARG A 1 199 ? 1.005 8.486 -24.799 1.00 50.84 199 ARG A CA 1
ATOM 1566 C C . ARG A 1 199 ? -0.055 8.253 -25.882 1.00 50.84 199 ARG A C 1
ATOM 1568 O O . ARG A 1 199 ? 0.314 8.075 -27.038 1.00 50.84 199 ARG A O 1
ATOM 1575 N N . GLU A 1 200 ? -1.341 8.354 -25.543 1.00 53.25 200 GLU A N 1
ATOM 1576 C CA . GLU A 1 200 ? -2.433 8.339 -26.533 1.00 53.25 200 GLU A CA 1
ATOM 1577 C C . GLU A 1 200 ? -2.357 9.551 -27.476 1.00 53.25 200 GLU A C 1
ATOM 1579 O O . GLU A 1 200 ? -2.498 9.390 -28.685 1.00 53.25 200 GLU A O 1
ATOM 1584 N N . GLN A 1 201 ? -2.024 10.745 -26.961 1.00 51.84 201 GLN A N 1
ATOM 1585 C CA . GLN A 1 201 ? -1.782 11.923 -27.809 1.00 51.84 201 GLN A CA 1
ATOM 1586 C C . GLN A 1 201 ? -0.580 11.749 -28.749 1.00 51.84 201 GLN A C 1
ATOM 1588 O O . GLN A 1 201 ? -0.644 12.189 -29.895 1.00 51.84 201 GLN A O 1
ATOM 1593 N N . GLN A 1 202 ? 0.497 11.083 -28.312 1.00 55.03 202 GLN A N 1
ATOM 1594 C CA . GLN A 1 202 ? 1.638 10.795 -29.192 1.00 55.03 202 GLN A CA 1
ATOM 1595 C C . GLN A 1 202 ? 1.305 9.762 -30.277 1.00 55.03 202 GLN A C 1
ATOM 1597 O O . GLN A 1 202 ? 1.741 9.929 -31.415 1.00 55.03 202 GLN A O 1
ATOM 1602 N N . GLN A 1 203 ? 0.506 8.734 -29.970 1.00 55.09 203 GLN A N 1
ATOM 1603 C CA . GLN A 1 203 ? 0.058 7.772 -30.985 1.00 55.09 203 GLN A CA 1
ATOM 1604 C C . GLN A 1 203 ? -0.950 8.382 -31.972 1.00 55.09 203 GLN A C 1
ATOM 1606 O O . GLN A 1 203 ? -0.858 8.102 -33.167 1.00 55.09 203 GLN A O 1
ATOM 1611 N N . GLN A 1 204 ? -1.849 9.270 -31.526 1.00 55.03 204 GLN A N 1
ATOM 1612 C CA . GLN A 1 204 ? -2.7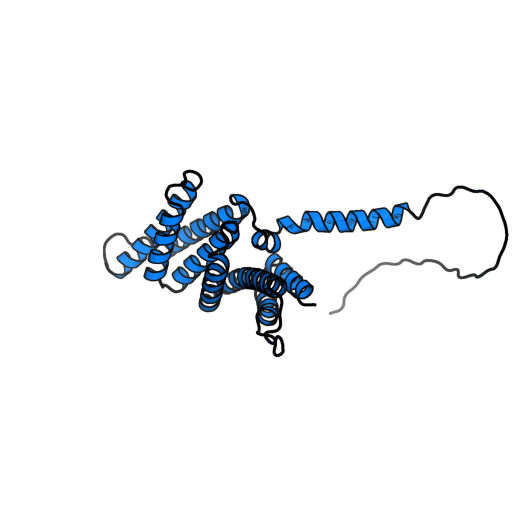48 9.994 -32.437 1.00 55.03 204 GLN A CA 1
ATOM 1613 C C . GLN A 1 204 ? -2.006 11.001 -33.328 1.00 55.03 204 GLN A C 1
ATOM 1615 O O . GLN A 1 204 ? -2.335 11.108 -34.509 1.00 55.03 204 GLN A O 1
ATOM 1620 N N . GLN A 1 205 ? -0.970 11.686 -32.824 1.00 55.97 205 GLN A N 1
ATOM 1621 C CA . GLN A 1 205 ? -0.146 12.562 -33.670 1.00 55.97 205 GLN A CA 1
ATOM 1622 C C . GLN A 1 205 ? 0.654 11.784 -34.724 1.00 55.97 205 GLN A C 1
ATOM 1624 O O . GLN A 1 205 ? 0.755 12.248 -35.858 1.00 55.97 205 GLN A O 1
ATOM 1629 N N . GLN A 1 206 ? 1.160 10.585 -34.407 1.00 56.34 206 GLN A N 1
ATOM 1630 C CA . GLN A 1 206 ? 1.831 9.751 -35.413 1.00 56.34 206 GLN A CA 1
ATOM 1631 C C . GLN A 1 206 ? 0.870 9.204 -36.479 1.00 56.34 206 GLN A C 1
ATOM 1633 O O . GLN A 1 206 ? 1.253 9.139 -37.645 1.00 56.34 206 GLN A O 1
ATOM 1638 N N . GLN A 1 207 ? -0.382 8.879 -36.133 1.00 55.84 207 GLN A N 1
ATOM 1639 C CA . GLN A 1 207 ? -1.367 8.460 -37.140 1.00 55.84 207 GLN A CA 1
ATOM 1640 C C . GLN A 1 207 ? -1.856 9.616 -38.029 1.00 55.84 207 GLN A C 1
ATOM 1642 O O . GLN A 1 207 ? -2.068 9.401 -39.221 1.00 55.84 207 GLN A O 1
ATOM 1647 N N . GLN A 1 208 ? -1.964 10.850 -37.518 1.00 55.28 208 GLN A N 1
ATOM 1648 C CA . GLN A 1 208 ? -2.316 12.000 -38.366 1.00 55.28 208 GLN A CA 1
ATOM 1649 C C . GLN A 1 208 ? -1.188 12.422 -39.320 1.00 55.28 208 GLN A C 1
ATOM 1651 O O . GLN A 1 208 ? -1.475 12.837 -40.443 1.00 55.28 208 GLN A O 1
ATOM 1656 N N . GLN A 1 209 ? 0.085 12.256 -38.946 1.00 54.59 209 GLN A N 1
ATOM 1657 C CA . GLN A 1 209 ? 1.199 12.574 -39.851 1.00 54.59 209 GLN A CA 1
ATOM 1658 C C . GLN A 1 209 ? 1.330 11.588 -41.024 1.00 54.59 209 GLN A C 1
ATOM 1660 O O . GLN A 1 209 ? 1.825 11.968 -42.084 1.00 54.59 209 GLN A O 1
ATOM 1665 N N . GLN A 1 210 ? 0.832 10.354 -40.890 1.00 53.69 210 GLN A N 1
ATOM 1666 C CA . GLN A 1 210 ? 0.851 9.377 -41.985 1.00 53.69 210 GLN A CA 1
ATOM 1667 C C . GLN A 1 210 ? -0.298 9.556 -42.992 1.00 53.69 210 GLN A C 1
ATOM 1669 O O . GLN A 1 210 ? -0.162 9.134 -44.136 1.00 53.69 210 GLN A O 1
ATOM 1674 N N . GLN A 1 211 ? -1.392 10.233 -42.618 1.00 51.88 211 GLN A N 1
ATOM 1675 C CA . GLN A 1 211 ? -2.481 10.565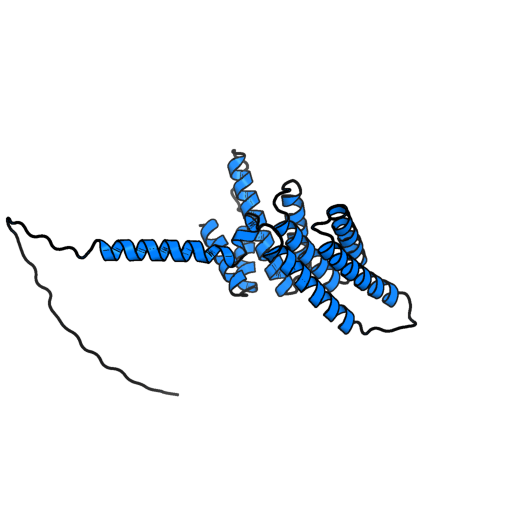 -43.550 1.00 51.88 211 GLN A CA 1
ATOM 1676 C C . GLN A 1 211 ? -2.272 11.890 -44.296 1.00 51.88 211 GLN A C 1
ATOM 1678 O O . GLN A 1 211 ? -2.823 12.067 -45.380 1.00 51.88 211 GLN A O 1
ATOM 1683 N N . GLN A 1 212 ? -1.449 12.804 -43.771 1.00 47.66 212 GLN A N 1
ATOM 1684 C CA . GLN A 1 212 ? -1.184 14.088 -44.433 1.00 47.66 212 GLN A CA 1
ATOM 1685 C C . GLN A 1 212 ? -0.059 14.025 -45.479 1.00 47.66 212 GLN A C 1
ATOM 1687 O O . GLN A 1 212 ? 0.033 14.912 -46.320 1.00 47.66 212 GLN A O 1
ATOM 1692 N N . ASN A 1 213 ? 0.743 12.953 -45.496 1.00 46.81 213 ASN A N 1
ATOM 1693 C CA . ASN A 1 213 ? 1.791 12.749 -46.506 1.00 46.81 213 ASN A CA 1
ATOM 1694 C C . ASN A 1 213 ? 1.325 11.931 -47.730 1.00 46.81 213 ASN A C 1
ATOM 1696 O O . ASN A 1 213 ? 2.145 11.517 -48.544 1.00 46.81 213 ASN A O 1
ATOM 1700 N N . GLY A 1 214 ? 0.017 11.664 -47.843 1.00 45.31 214 GLY A N 1
ATOM 1701 C CA . GLY A 1 214 ? -0.572 10.851 -48.913 1.00 45.31 214 GLY A CA 1
ATOM 1702 C C . GLY A 1 214 ? -1.394 11.613 -49.953 1.00 45.31 214 GLY A C 1
ATOM 1703 O O . GLY A 1 214 ? -1.857 10.985 -50.895 1.00 45.31 214 GLY A O 1
ATOM 1704 N N . ASN A 1 215 ? -1.604 12.929 -49.814 1.00 45.03 215 ASN A N 1
ATOM 1705 C CA . ASN A 1 215 ? -2.473 13.674 -50.733 1.00 45.03 215 ASN A CA 1
ATOM 1706 C C . ASN A 1 215 ? -2.001 15.126 -50.941 1.00 45.03 215 ASN A C 1
ATOM 1708 O O . ASN A 1 215 ? -2.460 16.054 -50.280 1.00 45.03 215 ASN A O 1
ATOM 1712 N N . GLY A 1 216 ? -1.086 15.319 -51.892 1.00 35.38 216 GLY A N 1
ATOM 1713 C CA . GLY A 1 216 ? -0.634 16.629 -52.362 1.00 35.38 216 GLY A CA 1
ATOM 1714 C C . GLY A 1 216 ? -0.111 16.530 -53.792 1.00 35.38 216 GLY A C 1
ATOM 1715 O O . GLY A 1 216 ? 1.069 16.288 -54.012 1.00 35.38 216 GLY A O 1
ATOM 1716 N N . ILE A 1 217 ? -1.019 16.658 -54.760 1.00 39.12 217 ILE A N 1
ATOM 1717 C CA . ILE A 1 217 ? -0.751 16.636 -56.203 1.00 39.12 217 ILE A CA 1
ATOM 1718 C C . ILE A 1 217 ? -0.063 17.945 -56.622 1.00 39.12 217 ILE A C 1
ATOM 1720 O O . ILE A 1 217 ? -0.580 19.027 -56.355 1.00 39.12 217 ILE A O 1
ATOM 1724 N N . GLY A 1 218 ? 1.054 17.834 -57.346 1.00 34.19 218 GLY A N 1
ATOM 1725 C CA . GLY A 1 218 ? 1.699 18.922 -58.083 1.00 34.19 218 GLY A CA 1
ATOM 1726 C C . GLY A 1 218 ? 2.415 18.365 -59.314 1.00 34.19 218 GLY A C 1
ATOM 1727 O O . GLY A 1 218 ? 3.486 17.779 -59.206 1.00 34.19 218 GLY A O 1
ATOM 1728 N N . SER A 1 219 ? 1.776 18.499 -60.474 1.00 36.16 219 SER A N 1
ATOM 1729 C CA . SER A 1 219 ? 2.200 17.977 -61.775 1.00 36.16 219 SER A CA 1
ATOM 1730 C C . SER A 1 219 ? 3.454 18.661 -62.340 1.00 36.16 219 SER A C 1
ATOM 1732 O O . SER A 1 219 ? 3.465 19.878 -62.495 1.00 36.16 219 SER A O 1
ATOM 1734 N N . TYR A 1 220 ? 4.430 17.873 -62.801 1.00 37.09 220 TYR A N 1
ATOM 1735 C CA . TYR A 1 220 ? 5.126 18.085 -64.080 1.00 37.09 220 TYR A CA 1
ATOM 1736 C C . TYR A 1 220 ? 5.681 16.752 -64.617 1.00 37.09 220 TYR A C 1
ATOM 1738 O O . TYR A 1 220 ? 5.944 15.811 -63.876 1.00 37.09 220 TYR A O 1
ATOM 1746 N N . ALA A 1 221 ? 5.739 16.664 -65.943 1.00 40.50 221 ALA A N 1
ATOM 1747 C CA . ALA A 1 221 ? 5.818 15.455 -66.756 1.00 40.50 221 ALA A CA 1
ATOM 1748 C C . ALA A 1 221 ? 7.138 14.658 -66.670 1.00 40.50 221 ALA A C 1
ATOM 1750 O O . ALA A 1 221 ? 8.212 15.250 -66.626 1.00 40.50 221 ALA A O 1
ATOM 1751 N N . SER A 1 222 ? 7.072 13.322 -66.802 1.00 39.69 222 SER A N 1
ATOM 1752 C CA . SER A 1 222 ? 7.475 12.552 -68.007 1.00 39.69 222 SER A CA 1
ATOM 1753 C C . SER A 1 222 ? 7.792 11.060 -67.734 1.00 39.69 222 SER A C 1
ATOM 1755 O O . SER A 1 222 ? 8.399 10.698 -66.735 1.00 39.69 222 SER A O 1
ATOM 1757 N N . SER A 1 223 ? 7.410 10.226 -68.716 1.00 39.06 223 SER A N 1
ATOM 1758 C CA . SER A 1 223 ? 7.837 8.845 -69.046 1.00 39.06 223 SER A CA 1
ATOM 1759 C C . SER A 1 223 ? 7.360 7.623 -68.220 1.00 39.06 223 SER A C 1
ATOM 1761 O O . SER A 1 223 ? 7.789 7.394 -67.099 1.00 39.06 223 SER A O 1
ATOM 1763 N N . SER A 1 224 ? 6.511 6.812 -68.887 1.00 40.00 224 SER A N 1
ATOM 1764 C CA . SER A 1 224 ? 6.473 5.325 -68.987 1.00 40.00 224 SER A CA 1
ATOM 1765 C C . SER A 1 224 ? 6.750 4.478 -67.726 1.00 40.00 224 SER A C 1
ATOM 1767 O O . SER A 1 224 ? 7.845 4.514 -67.191 1.00 40.00 224 SER A O 1
ATOM 1769 N N . SER A 1 225 ? 5.909 3.531 -67.288 1.00 39.16 225 SER A N 1
ATOM 1770 C CA . SER A 1 225 ? 5.393 2.378 -68.049 1.00 39.16 225 SER A CA 1
ATOM 1771 C C . SER A 1 225 ? 4.518 1.447 -67.172 1.00 39.16 225 SER A C 1
ATOM 1773 O O . SER A 1 225 ? 4.675 1.392 -65.957 1.00 39.16 225 SER A O 1
ATOM 1775 N N . SER A 1 226 ? 3.640 0.695 -67.853 1.00 38.34 226 SER A N 1
ATOM 1776 C CA . SER A 1 226 ? 3.082 -0.643 -67.540 1.00 38.34 226 SER A CA 1
ATOM 1777 C C . SER A 1 226 ? 2.218 -0.893 -66.283 1.00 38.34 226 SER A C 1
ATOM 1779 O O . SER A 1 226 ? 2.709 -1.192 -65.203 1.00 38.34 226 SER A O 1
ATOM 1781 N N . SER A 1 227 ? 0.899 -0.917 -66.529 1.00 40.53 227 SER A N 1
ATOM 1782 C CA . SER A 1 227 ? -0.054 -2.027 -66.290 1.00 40.53 227 SER A CA 1
ATOM 1783 C C . SER A 1 227 ? -0.017 -2.842 -64.984 1.00 40.53 227 SER A C 1
ATOM 1785 O O . SER A 1 227 ? 0.871 -3.664 -64.779 1.00 40.53 227 SER A O 1
ATOM 1787 N N . SER A 1 228 ? -1.136 -2.859 -64.252 1.00 42.38 228 SER A N 1
ATOM 1788 C CA . SER A 1 228 ? -2.085 -3.992 -64.293 1.00 42.38 228 SER A CA 1
ATOM 1789 C C . SER A 1 228 ? -3.343 -3.730 -63.453 1.00 42.38 228 SER A C 1
ATOM 1791 O O . SER A 1 228 ? -3.365 -2.977 -62.487 1.00 42.38 228 SER A O 1
ATOM 1793 N N . THR A 1 229 ? -4.418 -4.319 -63.955 1.00 44.72 229 THR A N 1
ATOM 1794 C CA . THR A 1 229 ? -5.840 -4.166 -63.653 1.00 44.72 229 THR A CA 1
ATOM 1795 C C . THR A 1 229 ? -6.301 -4.981 -62.446 1.00 44.72 229 THR A C 1
ATOM 1797 O O . THR A 1 229 ? -5.852 -6.108 -62.263 1.00 44.72 229 THR A O 1
ATOM 1800 N N . GLY A 1 230 ? -7.298 -4.476 -61.714 1.00 37.41 230 GLY A N 1
ATOM 1801 C CA . GLY A 1 230 ? -8.007 -5.248 -60.692 1.00 37.41 230 GLY A CA 1
ATOM 1802 C C . GLY A 1 230 ? -9.212 -4.512 -60.109 1.00 37.41 230 GLY A C 1
ATOM 1803 O O . GLY A 1 230 ? -9.175 -4.066 -58.969 1.00 37.41 230 GLY A O 1
ATOM 1804 N N . SER A 1 231 ? -10.268 -4.351 -60.905 1.00 41.97 231 SER A N 1
ATOM 1805 C CA . SER A 1 231 ? -11.579 -3.845 -60.476 1.00 41.97 231 SER A CA 1
ATOM 1806 C C . SER A 1 231 ? -12.318 -4.867 -59.598 1.00 41.97 231 SER A C 1
ATOM 1808 O O . SER A 1 231 ? -12.300 -6.051 -59.932 1.00 41.97 231 SER A O 1
ATOM 1810 N N . SER A 1 232 ? -13.064 -4.419 -58.575 1.00 40.97 232 SER A N 1
ATOM 1811 C CA . SER A 1 232 ? -14.545 -4.541 -58.498 1.00 40.97 232 SER A CA 1
ATOM 1812 C C . SER A 1 232 ? -15.115 -4.331 -57.078 1.00 40.97 232 SER A C 1
ATOM 1814 O O . SER A 1 232 ? -14.929 -5.143 -56.181 1.00 40.97 232 SER A O 1
ATOM 1816 N N . SER A 1 233 ? -15.829 -3.213 -56.925 1.00 41.75 233 SER A N 1
ATOM 1817 C CA . SER A 1 233 ? -17.227 -3.060 -56.475 1.00 41.75 233 SER A CA 1
ATOM 1818 C C . SER A 1 233 ? -17.796 -3.822 -55.258 1.00 41.75 233 SER A C 1
ATOM 1820 O O . SER A 1 233 ? -18.092 -5.008 -55.313 1.00 41.75 233 SER A O 1
ATOM 1822 N N . THR A 1 234 ? -18.093 -3.033 -54.216 1.0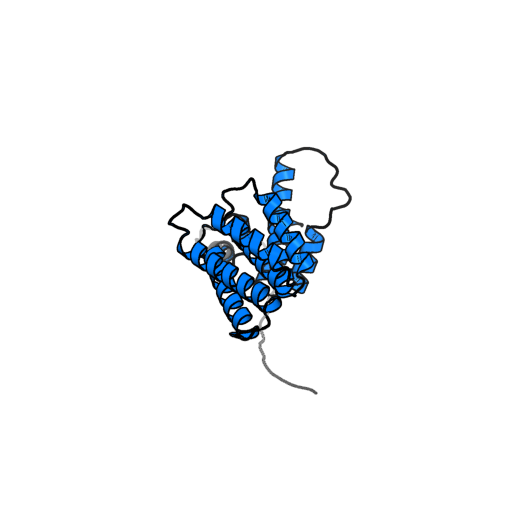0 50.34 234 THR A N 1
ATOM 1823 C CA . THR A 1 234 ? -19.393 -2.856 -53.518 1.00 50.34 234 THR A CA 1
ATOM 1824 C C . THR A 1 234 ? -20.425 -3.996 -53.497 1.00 50.34 234 THR A C 1
ATOM 1826 O O . THR A 1 234 ? -20.954 -4.353 -54.544 1.00 50.34 234 THR A O 1
ATOM 1829 N N . MET A 1 235 ? -20.913 -4.346 -52.298 1.00 38.78 235 MET A N 1
ATOM 1830 C CA . MET A 1 235 ? -22.354 -4.284 -51.979 1.00 38.78 235 MET A CA 1
ATOM 1831 C C . MET A 1 235 ? -22.636 -4.439 -50.476 1.00 38.78 235 MET A C 1
ATOM 1833 O O . MET A 1 235 ? -22.114 -5.318 -49.796 1.00 38.78 235 MET A O 1
ATOM 1837 N N . SER A 1 236 ? -23.467 -3.526 -49.985 1.00 46.72 236 SER A N 1
ATOM 1838 C CA . SER A 1 236 ? -24.073 -3.473 -48.657 1.00 46.72 236 SER A CA 1
ATOM 1839 C C . SER A 1 236 ? -25.212 -4.484 -48.522 1.00 46.72 236 SER A C 1
ATOM 1841 O O . SER A 1 236 ? -25.963 -4.639 -49.477 1.00 46.72 236 SER A O 1
ATOM 1843 N N . SER A 1 237 ? -25.453 -5.011 -47.317 1.00 39.81 237 SER A N 1
ATOM 1844 C CA . SER A 1 237 ? -26.814 -5.104 -46.755 1.00 39.81 237 SER A CA 1
ATOM 1845 C C . SER A 1 237 ? -26.820 -5.648 -45.328 1.00 39.81 237 SER A C 1
ATOM 1847 O O . SER A 1 237 ? -26.204 -6.659 -45.003 1.00 39.81 237 SER A O 1
ATOM 1849 N N . SER A 1 238 ? -27.561 -4.927 -44.499 1.00 47.00 238 SER A N 1
ATOM 1850 C CA . SER A 1 238 ? -27.919 -5.180 -43.112 1.00 47.00 238 SER A CA 1
ATOM 1851 C C . SER A 1 238 ? -28.828 -6.402 -42.918 1.00 47.00 238 SER A C 1
ATOM 1853 O O . SER A 1 238 ? -29.531 -6.805 -43.840 1.00 47.00 238 SER A O 1
ATOM 1855 N N . SER A 1 239 ? -28.926 -6.818 -41.648 1.00 42.69 239 SER A N 1
ATOM 1856 C CA . SER A 1 239 ? -30.143 -7.185 -40.886 1.00 42.69 239 SER A CA 1
ATOM 1857 C C . SER A 1 239 ? -30.223 -8.608 -40.290 1.00 42.69 239 SER A C 1
ATOM 1859 O O . SER A 1 239 ? -30.193 -9.609 -40.990 1.00 42.69 239 SER A O 1
ATOM 1861 N N . THR A 1 240 ? -30.303 -8.620 -38.944 1.00 47.47 240 THR A N 1
ATOM 1862 C CA . THR A 1 240 ? -31.179 -9.405 -38.033 1.00 47.47 240 THR A CA 1
ATOM 1863 C C . THR A 1 240 ? -31.476 -10.871 -38.388 1.00 47.47 240 THR A C 1
ATOM 1865 O O . THR A 1 240 ? -32.055 -11.155 -39.423 1.00 47.47 240 THR A O 1
ATOM 1868 N N . SER A 1 241 ? -31.304 -11.863 -37.511 1.00 41.09 241 SER A N 1
ATOM 1869 C CA . SER A 1 241 ? -32.082 -12.070 -36.276 1.00 41.09 241 SER A CA 1
ATOM 1870 C C . SER A 1 241 ? -31.798 -13.480 -35.711 1.00 41.09 241 SER A C 1
ATOM 1872 O O . SER A 1 241 ? -31.421 -14.364 -36.469 1.00 41.09 241 SER A O 1
ATOM 1874 N N . LEU A 1 242 ? -31.995 -13.631 -34.389 1.00 44.22 242 LEU A N 1
ATOM 1875 C CA . LEU A 1 242 ? -32.520 -14.784 -33.622 1.00 44.22 242 LEU A CA 1
ATOM 1876 C C . LEU A 1 242 ? -32.282 -16.224 -34.118 1.00 44.22 242 LEU A C 1
ATOM 1878 O O . LEU A 1 242 ? -32.603 -16.546 -35.248 1.00 44.22 242 LEU A O 1
ATOM 1882 N N . HIS A 1 243 ? -31.904 -17.115 -33.194 1.00 41.62 243 HIS A N 1
ATOM 1883 C CA . HIS A 1 243 ? -32.673 -18.287 -32.712 1.00 41.62 243 HIS A CA 1
ATOM 1884 C C . HIS A 1 243 ? -31.897 -18.848 -31.495 1.00 41.62 243 HIS A C 1
ATOM 1886 O O . HIS A 1 243 ? -30.679 -18.972 -31.559 1.00 41.62 243 HIS A O 1
ATOM 1892 N N . ARG A 1 244 ? -32.492 -18.767 -30.299 1.00 40.34 244 ARG A N 1
ATOM 1893 C CA . ARG A 1 244 ? -33.150 -19.849 -29.536 1.00 40.34 244 ARG A CA 1
ATOM 1894 C C . ARG A 1 244 ? -32.180 -20.871 -28.955 1.00 40.34 244 ARG A C 1
ATOM 1896 O O . ARG A 1 244 ? -31.571 -21.615 -29.745 1.00 40.34 244 ARG A O 1
#

InterPro domains:
  IPR011990 Tetratricopeptide-like helical domain superfamily [G3DSA:1.25.40.10] (2-237)
  IPR011990 Tetratricopeptide-like helical domain superfamily [SSF48452] (9-121)

Organism: Drosophila melanogaster (NCBI:txid7227)

Radius of gyration: 27.0 Å; chains: 1; bounding box: 61×42×99 Å